Protein AF-A0A7W0W6U9-F1 (afdb_monomer)

Solvent-accessible surface area (backbone atoms only — not comparable to full-atom values): 22232 Å² total; per-residue (Å²): 138,83,78,85,78,86,82,84,88,80,87,87,60,72,69,61,53,57,51,51,54,54,56,53,55,62,56,63,73,71,57,81,87,83,84,78,90,76,85,90,78,92,76,95,75,94,72,88,75,85,72,76,80,78,77,80,77,78,79,54,72,67,55,55,54,51,53,51,52,50,54,52,54,49,50,56,51,58,74,68,57,89,79,76,91,82,82,91,74,90,82,80,87,81,90,75,94,75,90,80,79,82,85,75,88,87,85,82,89,86,83,86,87,88,87,86,85,87,77,89,88,87,83,80,92,74,94,73,82,87,76,83,72,79,71,76,79,75,76,75,71,74,76,76,76,66,51,69,66,56,50,56,70,63,39,70,81,71,55,72,78,80,77,67,60,73,76,61,68,67,57,55,52,55,52,51,51,49,51,51,49,52,52,48,39,56,76,69,59,74,55,34,70,82,54,59,69,67,66,51,51,53,50,53,50,49,46,38,52,51,22,44,67,58,24,43,61,50,23,64,45,66,68,45,81,66,33,28,58,32,28,19,51,8,44,37,39,36,53,48,42,71,33,42,50,72,78,77,88,62,59,86,88,76,52,73,87,55,51,66,58,51,51,48,40,39,51,12,41,22,30,27,45,20,38,59,36,29,61,52,48,40,53,49,44,50,72,68,42,85,51,73,88,64,44,70,53,58,70,57,30,51,50,55,13,48,51,49,6,49,49,55,27,50,50,52,52,30,48,75,70,70,60,67,41,74,66,53,53,53,50,50,52,50,53,52,52,49,53,52,51,52,54,55,51,57,66,58,65,80,76,121

Mean predicted aligned error: 17.36 Å

Structure (mmCIF, N/CA/C/O backbone):
data_AF-A0A7W0W6U9-F1
#
_entry.id   AF-A0A7W0W6U9-F1
#
loop_
_atom_site.group_PDB
_atom_site.id
_atom_site.type_symbol
_atom_site.label_atom_id
_atom_site.label_alt_id
_atom_site.label_comp_id
_atom_site.label_asym_id
_atom_site.label_entity_id
_atom_site.label_seq_id
_atom_site.pdbx_PDB_ins_code
_atom_site.Cartn_x
_atom_site.Cartn_y
_atom_site.Cartn_z
_atom_site.occupancy
_atom_site.B_iso_or_equiv
_atom_site.auth_seq_id
_atom_site.auth_comp_id
_atom_site.auth_asym_id
_atom_site.auth_atom_id
_atom_site.pdbx_PDB_model_num
ATOM 1 N N . MET A 1 1 ? -9.175 -44.398 30.707 1.00 41.81 1 MET A N 1
ATOM 2 C CA . MET A 1 1 ? -8.323 -43.404 30.014 1.00 41.81 1 MET A CA 1
ATOM 3 C C . MET A 1 1 ? -9.159 -43.032 28.814 1.00 41.81 1 MET A C 1
ATOM 5 O O . MET A 1 1 ? -9.193 -43.779 27.847 1.00 41.81 1 MET A O 1
ATOM 9 N N . ASP A 1 2 ? -10.009 -42.031 29.009 1.00 43.97 2 ASP A N 1
ATOM 10 C CA . ASP A 1 2 ? -11.273 -41.939 28.282 1.00 43.97 2 ASP A CA 1
ATOM 11 C C . ASP A 1 2 ? -11.110 -40.980 27.109 1.00 43.97 2 ASP A C 1
ATOM 13 O O . ASP A 1 2 ? -10.739 -39.816 27.269 1.00 43.97 2 ASP A O 1
ATOM 17 N N . GLU A 1 3 ? -11.317 -41.525 25.919 1.00 45.53 3 GLU A N 1
ATOM 18 C CA . GLU A 1 3 ? -11.132 -40.866 24.637 1.00 45.53 3 GLU A CA 1
ATOM 19 C C . GLU A 1 3 ? -12.321 -39.920 24.364 1.00 45.53 3 GLU A C 1
ATOM 21 O O . GLU A 1 3 ? -13.476 -40.357 24.403 1.00 45.53 3 GLU A O 1
ATOM 26 N N . PRO A 1 4 ? -12.102 -38.616 24.114 1.00 58.53 4 PRO A N 1
ATOM 27 C CA . PRO A 1 4 ? -13.201 -37.698 23.861 1.00 58.53 4 PRO A CA 1
ATOM 28 C C . PRO A 1 4 ? -13.782 -37.919 22.461 1.00 58.53 4 PRO A C 1
ATOM 30 O O . PRO A 1 4 ? -13.118 -37.760 21.437 1.00 58.53 4 PRO A O 1
ATOM 33 N N . THR A 1 5 ? -15.070 -38.245 22.435 1.00 55.38 5 THR A N 1
ATOM 34 C CA . THR A 1 5 ? -15.885 -38.438 21.235 1.00 55.38 5 THR A CA 1
ATOM 35 C C . THR A 1 5 ? -16.060 -37.118 20.462 1.00 55.38 5 THR A C 1
ATOM 37 O O . THR A 1 5 ? -16.439 -36.106 21.063 1.00 55.38 5 THR A O 1
ATOM 40 N N . PRO A 1 6 ? -15.842 -37.080 19.133 1.00 57.00 6 PRO A N 1
ATOM 41 C CA . PRO A 1 6 ? -16.030 -35.867 18.346 1.00 57.00 6 PRO A CA 1
ATOM 42 C C . PRO A 1 6 ? -17.522 -35.538 18.193 1.00 57.00 6 PRO A C 1
ATOM 44 O O . PRO A 1 6 ? -18.323 -36.321 17.682 1.00 57.00 6 PRO A O 1
ATOM 47 N N . THR A 1 7 ? -17.899 -34.341 18.634 1.00 42.75 7 THR A N 1
ATOM 48 C CA . THR A 1 7 ? -19.254 -33.794 18.531 1.00 42.75 7 THR A CA 1
ATOM 49 C C . THR A 1 7 ? -19.506 -33.270 17.113 1.00 42.75 7 THR A C 1
ATOM 51 O O . THR A 1 7 ? -18.918 -32.283 16.673 1.00 42.75 7 THR A O 1
ATOM 54 N N . ASN A 1 8 ? -20.411 -33.931 16.388 1.00 40.16 8 ASN A N 1
ATOM 55 C CA . ASN A 1 8 ? -20.888 -33.507 15.070 1.00 40.16 8 ASN A CA 1
ATOM 56 C C . ASN A 1 8 ? -21.736 -32.222 15.169 1.00 40.16 8 ASN A C 1
ATOM 58 O O . ASN A 1 8 ? -22.888 -32.245 15.599 1.00 40.16 8 ASN A O 1
ATOM 62 N N . LEU A 1 9 ? -21.177 -31.094 14.721 1.00 45.75 9 LEU A N 1
ATOM 63 C CA . LEU A 1 9 ? -21.866 -29.808 14.552 1.00 45.75 9 LEU A CA 1
ATOM 64 C C . LEU A 1 9 ? -22.451 -29.685 13.132 1.00 45.75 9 LEU A C 1
ATOM 66 O O . LEU A 1 9 ? -21.903 -28.981 12.284 1.00 45.75 9 LEU A O 1
ATOM 70 N N . THR A 1 10 ? -23.570 -30.356 12.846 1.00 50.38 10 THR A N 1
ATOM 71 C CA . THR A 1 10 ? -24.198 -30.326 11.502 1.00 50.38 10 THR A CA 1
ATOM 72 C C . THR A 1 10 ? -25.719 -30.125 11.492 1.00 50.38 10 THR A C 1
ATOM 74 O O . THR A 1 10 ? -26.391 -30.529 10.548 1.00 50.38 10 THR A O 1
ATOM 77 N N . THR A 1 11 ? -26.293 -29.410 12.466 1.00 50.53 11 THR A N 1
ATOM 78 C CA . THR A 1 11 ? -27.767 -29.252 12.573 1.00 50.53 11 THR A CA 1
ATOM 79 C C . THR A 1 11 ? -28.317 -27.820 12.510 1.00 50.53 11 THR A C 1
ATOM 81 O O . THR A 1 11 ? -29.462 -27.582 12.881 1.00 50.53 11 THR A O 1
ATOM 84 N N . THR A 1 12 ? -27.585 -26.845 11.955 1.00 47.88 12 THR A N 1
ATOM 85 C CA . THR A 1 12 ? -28.064 -25.440 11.850 1.00 47.88 12 THR A CA 1
ATOM 86 C C . THR A 1 12 ? -28.023 -24.827 10.443 1.00 47.88 12 THR A C 1
ATOM 88 O O . THR A 1 12 ? -27.828 -23.622 10.289 1.00 47.88 12 THR A O 1
ATOM 91 N N . ARG A 1 13 ? -28.261 -25.606 9.372 1.00 54.47 13 ARG A N 1
ATOM 92 C CA . ARG A 1 13 ? -28.347 -25.059 7.992 1.00 54.47 13 ARG A CA 1
ATOM 93 C C . ARG A 1 13 ? -29.564 -25.400 7.098 1.00 54.47 13 ARG A C 1
ATOM 95 O O . ARG A 1 13 ? -29.493 -25.065 5.914 1.00 54.47 13 ARG A O 1
ATOM 102 N N . PRO A 1 14 ? -30.713 -25.938 7.558 1.00 60.12 14 PRO A N 1
ATOM 103 C CA . PRO A 1 14 ? -31.840 -26.162 6.641 1.00 60.12 14 PRO A CA 1
ATOM 104 C C . PRO A 1 14 ? -32.532 -24.856 6.199 1.00 60.12 14 PRO A C 1
ATOM 106 O O . PRO A 1 14 ? -32.941 -24.723 5.046 1.00 60.12 14 PRO A O 1
ATOM 109 N N . ARG A 1 15 ? -32.599 -23.834 7.067 1.00 63.88 15 ARG A N 1
ATOM 110 C CA . ARG A 1 15 ? -33.321 -22.580 6.762 1.00 63.88 15 ARG A CA 1
ATOM 111 C C . ARG A 1 15 ? -32.612 -21.676 5.749 1.00 63.88 15 ARG A C 1
ATOM 113 O O . ARG A 1 15 ? -33.282 -21.028 4.950 1.00 63.88 15 ARG A O 1
ATOM 120 N N . LEU A 1 16 ? -31.277 -21.658 5.741 1.00 65.19 16 LEU A N 1
ATOM 121 C CA . LEU A 1 16 ? -30.510 -20.821 4.811 1.00 65.19 16 LEU A CA 1
ATOM 122 C C . LEU A 1 16 ? -30.569 -21.373 3.380 1.00 65.19 16 LEU A C 1
ATOM 124 O O . LEU A 1 16 ? -30.767 -20.609 2.440 1.00 65.19 16 LEU A O 1
ATOM 128 N N . ARG A 1 17 ? -30.480 -22.703 3.218 1.00 68.12 17 ARG A N 1
ATOM 129 C CA . ARG A 1 17 ? -30.661 -23.347 1.909 1.00 68.12 17 ARG A CA 1
ATOM 130 C C . ARG A 1 17 ? -32.056 -23.070 1.351 1.00 68.12 17 ARG A C 1
ATOM 132 O O . ARG A 1 17 ? -32.151 -22.588 0.232 1.00 68.12 17 ARG A O 1
ATOM 139 N N . ALA A 1 18 ? -33.112 -23.243 2.151 1.00 75.31 18 ALA A N 1
ATOM 140 C CA . ALA A 1 18 ? -34.483 -22.972 1.709 1.00 75.31 18 ALA A CA 1
ATOM 141 C C . ALA A 1 18 ? -34.720 -21.504 1.292 1.00 75.31 18 ALA A C 1
ATOM 143 O O . ALA A 1 18 ? -35.511 -21.241 0.385 1.00 75.31 18 ALA A O 1
ATOM 144 N N . ALA A 1 19 ? -34.035 -20.548 1.932 1.00 72.94 19 ALA A N 1
ATOM 145 C CA . ALA A 1 19 ? -34.103 -19.133 1.568 1.00 72.94 19 ALA A CA 1
ATOM 146 C C . ALA A 1 19 ? -33.370 -18.832 0.248 1.00 72.94 19 ALA A C 1
ATOM 148 O O . ALA A 1 19 ? -33.884 -18.074 -0.573 1.00 72.94 19 ALA A O 1
ATOM 149 N N . ILE A 1 20 ? -32.209 -19.456 0.018 1.00 73.81 20 ILE A N 1
ATOM 150 C CA . ILE A 1 20 ? -31.440 -19.303 -1.226 1.00 73.81 20 ILE A CA 1
ATOM 151 C C . ILE A 1 20 ? -32.209 -19.906 -2.407 1.00 73.81 20 ILE A C 1
ATOM 153 O O . ILE A 1 20 ? -32.343 -19.250 -3.437 1.00 73.81 20 ILE A O 1
ATOM 157 N N . THR A 1 21 ? -32.802 -21.094 -2.249 1.00 79.81 21 THR A N 1
ATOM 158 C CA . THR A 1 21 ? -33.579 -21.730 -3.325 1.00 79.81 21 THR A CA 1
ATOM 159 C C . THR A 1 21 ? -34.809 -20.900 -3.707 1.00 79.81 21 THR A C 1
ATOM 161 O O . THR A 1 21 ? -35.083 -20.715 -4.890 1.00 79.81 21 THR A O 1
ATOM 164 N N . ARG A 1 22 ? -35.505 -20.301 -2.726 1.00 83.25 22 ARG A N 1
ATOM 165 C CA . ARG A 1 22 ? -36.632 -19.386 -2.989 1.00 83.25 22 ARG A CA 1
ATOM 166 C C . ARG A 1 22 ? -36.214 -18.092 -3.691 1.00 83.25 22 ARG A C 1
ATOM 168 O O . ARG A 1 22 ? -36.988 -17.559 -4.480 1.00 83.25 22 ARG A O 1
ATOM 175 N N . ALA A 1 23 ? -35.018 -17.578 -3.410 1.00 73.31 23 ALA A N 1
ATOM 176 C CA . ALA A 1 23 ? -34.508 -16.375 -4.063 1.00 73.31 23 ALA A CA 1
ATOM 177 C C . ALA A 1 23 ? -34.117 -16.629 -5.529 1.00 73.31 23 ALA A C 1
ATOM 179 O O . ALA A 1 23 ? -34.325 -15.757 -6.369 1.00 73.31 23 ALA A O 1
ATOM 180 N N . ILE A 1 24 ? -33.595 -17.820 -5.840 1.00 77.00 24 ILE A N 1
ATOM 181 C CA . ILE A 1 24 ? -33.240 -18.211 -7.212 1.00 77.00 24 ILE A CA 1
ATOM 182 C C . ILE A 1 24 ? -34.505 -18.435 -8.054 1.00 77.00 24 ILE A C 1
ATOM 184 O O . ILE A 1 24 ? -34.583 -17.897 -9.155 1.00 77.00 24 ILE A O 1
ATOM 188 N N . ALA A 1 25 ? -35.526 -19.111 -7.512 1.00 77.44 25 ALA A N 1
ATOM 189 C CA . ALA A 1 25 ? -36.792 -19.356 -8.216 1.00 77.44 25 ALA A CA 1
ATOM 190 C C . ALA A 1 25 ? -37.525 -18.059 -8.620 1.00 77.44 25 ALA A C 1
ATOM 192 O O . ALA A 1 25 ? -38.000 -17.929 -9.744 1.00 77.44 25 ALA A O 1
ATOM 193 N N . ARG A 1 26 ? -37.528 -17.036 -7.752 1.00 77.31 26 ARG A N 1
ATOM 194 C CA . ARG A 1 26 ? -38.116 -15.724 -8.089 1.00 77.31 26 ARG A CA 1
ATOM 195 C C . ARG A 1 26 ? -37.362 -14.977 -9.187 1.00 77.31 26 ARG A C 1
ATOM 197 O O . ARG A 1 26 ? -37.923 -14.079 -9.804 1.00 77.31 26 ARG A O 1
ATOM 204 N N . ARG A 1 27 ? -36.082 -15.293 -9.403 1.00 69.56 27 ARG A N 1
ATOM 205 C CA . ARG A 1 27 ? -35.266 -14.640 -10.432 1.00 69.56 27 ARG A CA 1
ATOM 206 C C . ARG A 1 27 ? -35.456 -15.287 -11.802 1.00 69.56 27 ARG A C 1
ATOM 208 O O . ARG A 1 27 ? -35.334 -14.584 -12.797 1.00 69.56 27 ARG A O 1
ATOM 215 N N . SER A 1 28 ? -35.773 -16.581 -11.854 1.00 62.91 28 SER A N 1
ATOM 216 C CA . SER A 1 28 ? -36.066 -17.281 -13.110 1.00 62.91 28 SER A CA 1
ATOM 217 C C . SER A 1 28 ? -37.446 -16.946 -13.681 1.00 62.91 28 SER A C 1
ATOM 219 O O . SER A 1 28 ? -37.593 -16.940 -14.893 1.00 62.91 28 SER A O 1
ATOM 221 N N . GLU A 1 29 ? -38.430 -16.595 -12.848 1.00 68.12 29 GLU A N 1
ATOM 222 C CA . GLU A 1 29 ? -39.774 -16.198 -13.315 1.00 68.12 29 GLU A CA 1
ATOM 223 C C . GLU A 1 29 ? -39.835 -14.765 -13.879 1.00 68.12 29 GLU A C 1
ATOM 225 O O . GLU A 1 29 ? -40.790 -14.408 -14.560 1.00 68.12 29 GLU A O 1
ATOM 230 N N . ALA A 1 30 ? -38.819 -13.934 -13.620 1.00 62.06 30 ALA A N 1
ATOM 231 C CA . ALA A 1 30 ? -38.779 -12.538 -14.066 1.00 62.06 30 ALA A CA 1
ATOM 232 C C . ALA A 1 30 ? -38.117 -12.337 -15.443 1.00 62.06 30 ALA A C 1
ATOM 234 O O . ALA A 1 30 ? -37.946 -11.196 -15.872 1.00 62.06 30 ALA A O 1
ATOM 235 N N . VAL A 1 31 ? -37.715 -13.414 -16.123 1.00 62.06 31 VAL A N 1
ATOM 236 C CA . VAL A 1 31 ? -37.166 -13.344 -17.482 1.00 62.06 31 VAL A CA 1
ATOM 237 C C . VAL A 1 31 ? -38.279 -13.741 -18.453 1.00 62.06 31 VAL A C 1
ATOM 239 O O . VAL A 1 31 ? -38.613 -14.924 -18.513 1.00 62.06 31 VAL A O 1
ATOM 242 N N . PRO A 1 32 ? -38.893 -12.791 -19.183 1.00 65.31 32 PRO A N 1
ATOM 243 C CA . PRO A 1 32 ? -39.877 -13.137 -20.198 1.00 65.31 32 PRO A CA 1
ATOM 244 C C . PRO A 1 32 ? -39.205 -13.996 -21.281 1.00 65.31 32 PRO A C 1
ATOM 246 O O . PRO A 1 32 ? -38.134 -13.623 -21.772 1.00 65.31 32 PRO A O 1
ATOM 249 N N . PRO A 1 33 ? -39.787 -15.147 -21.656 1.00 59.94 33 PRO A N 1
ATOM 250 C CA . PRO A 1 33 ? -39.354 -15.866 -22.837 1.00 59.94 33 PRO A CA 1
ATOM 251 C C . PRO A 1 33 ? -39.832 -15.078 -24.062 1.00 59.94 33 PRO A C 1
ATOM 253 O O . PRO A 1 33 ? -40.956 -14.580 -24.063 1.00 59.94 33 PRO A O 1
ATOM 256 N N . ASN A 1 34 ? -38.973 -14.995 -25.078 1.00 52.31 34 ASN A N 1
ATOM 257 C CA . ASN A 1 34 ? -39.188 -14.449 -26.429 1.00 52.31 34 ASN A CA 1
ATOM 258 C C . ASN A 1 34 ? -38.447 -13.137 -26.714 1.00 52.31 34 ASN A C 1
ATOM 260 O O . ASN A 1 34 ? -38.964 -12.035 -26.557 1.00 52.31 34 ASN A O 1
ATOM 264 N N . ALA A 1 35 ? -37.248 -13.299 -27.265 1.00 52.78 35 ALA A N 1
ATOM 265 C CA . ALA A 1 35 ? -36.758 -12.445 -28.337 1.00 52.78 35 ALA A CA 1
ATOM 266 C C . ALA A 1 35 ? -36.097 -13.372 -29.364 1.00 52.78 35 ALA A C 1
ATOM 268 O O . ALA A 1 35 ? -34.878 -13.539 -29.393 1.00 52.78 35 ALA A O 1
ATOM 269 N N . GLU A 1 36 ? -36.944 -14.065 -30.129 1.00 45.78 36 GLU A N 1
ATOM 270 C CA . GLU A 1 36 ? -36.543 -14.697 -31.383 1.00 45.78 36 GLU A CA 1
ATOM 271 C C . GLU A 1 36 ? -35.966 -13.636 -32.321 1.00 45.78 36 GLU A C 1
ATOM 273 O O . GLU A 1 36 ? -36.465 -12.514 -32.427 1.00 45.78 36 GLU A O 1
ATOM 278 N N . ALA A 1 37 ? -34.870 -14.016 -32.967 1.00 54.66 37 ALA A N 1
ATOM 279 C CA . ALA A 1 37 ? -34.152 -13.219 -33.936 1.00 54.66 37 ALA A CA 1
ATOM 280 C C . ALA A 1 37 ? -35.044 -12.888 -35.143 1.00 54.66 37 ALA A C 1
ATOM 282 O O . ALA A 1 37 ? -35.520 -13.788 -35.831 1.00 54.66 37 ALA A O 1
ATOM 283 N N . ALA A 1 38 ? -35.193 -11.596 -35.437 1.00 49.25 38 ALA A N 1
ATOM 284 C CA . ALA A 1 38 ? -35.692 -11.107 -36.716 1.00 49.25 38 ALA A CA 1
ATOM 285 C C . ALA A 1 38 ? -34.634 -10.192 -37.368 1.00 49.25 38 ALA A C 1
ATOM 287 O O . ALA A 1 38 ? -33.999 -9.399 -36.663 1.00 49.25 38 ALA A O 1
ATOM 288 N N . PRO A 1 39 ? -34.399 -10.319 -38.687 1.00 57.09 39 PRO A N 1
ATOM 289 C CA . PRO A 1 39 ? -33.347 -9.602 -39.395 1.00 57.09 39 PRO A CA 1
ATOM 290 C C . PRO A 1 39 ? -33.710 -8.135 -39.657 1.00 57.09 39 PRO A C 1
ATOM 292 O O . PRO A 1 39 ? -34.872 -7.763 -39.799 1.00 57.09 39 PRO A O 1
ATOM 295 N N . GLN A 1 40 ? -32.664 -7.314 -39.730 1.00 46.81 40 GLN A N 1
ATOM 296 C CA . GLN A 1 40 ? -32.694 -5.869 -39.946 1.00 46.81 40 GLN A CA 1
ATOM 297 C C . GLN A 1 40 ? -33.366 -5.477 -41.273 1.00 46.81 40 GLN A C 1
ATOM 299 O O . GLN A 1 40 ? -32.949 -5.922 -42.341 1.00 46.81 40 GLN A O 1
ATOM 304 N N . GLN A 1 41 ? -34.318 -4.545 -41.200 1.00 42.91 41 GLN A N 1
ATOM 305 C CA . GLN A 1 41 ? -34.676 -3.640 -42.296 1.00 42.91 41 GLN A CA 1
ATOM 306 C C . GLN A 1 41 ? -34.484 -2.186 -41.833 1.00 42.91 41 GLN A C 1
ATOM 308 O O . GLN A 1 41 ? -34.859 -1.867 -40.702 1.00 42.91 41 GLN A O 1
ATOM 313 N N . PRO A 1 42 ? -33.917 -1.297 -42.671 1.00 53.88 42 PRO A N 1
ATOM 314 C CA . PRO A 1 42 ? -33.818 0.122 -42.375 1.00 53.88 42 PRO A CA 1
ATOM 315 C C . PRO A 1 42 ? -35.046 0.851 -42.937 1.00 53.88 42 PRO A C 1
ATOM 317 O O . PRO A 1 42 ? -35.335 0.771 -44.130 1.00 53.88 42 PRO A O 1
ATOM 320 N N . GLY A 1 43 ? -35.766 1.571 -42.083 1.00 44.75 43 GLY A N 1
ATOM 321 C CA . GLY A 1 43 ? -36.896 2.394 -42.497 1.00 44.75 43 GLY A CA 1
ATOM 322 C C . GLY A 1 43 ? -37.248 3.410 -41.425 1.00 44.75 43 GLY A C 1
ATOM 323 O O . GLY A 1 43 ? -37.747 3.046 -40.364 1.00 44.75 43 GLY A O 1
ATOM 324 N N . ASP A 1 44 ? -36.947 4.672 -41.722 1.00 52.38 44 ASP A N 1
ATOM 325 C CA . ASP A 1 44 ? -37.321 5.859 -40.961 1.00 52.38 44 ASP A CA 1
ATOM 326 C C . ASP A 1 44 ? -38.797 5.848 -40.559 1.00 52.38 44 ASP A C 1
ATOM 328 O O . ASP A 1 44 ? -39.680 5.791 -41.415 1.00 52.38 44 ASP A O 1
ATOM 332 N N . GLN A 1 45 ? -39.059 5.998 -39.260 1.00 46.16 45 GLN A N 1
ATOM 333 C CA . GLN A 1 45 ? -40.280 6.624 -38.759 1.00 46.16 45 GLN A CA 1
ATOM 334 C C . GLN A 1 45 ? -40.089 7.053 -37.300 1.00 46.16 45 GLN A C 1
ATOM 336 O O . GLN A 1 45 ? -40.112 6.255 -36.362 1.00 46.16 45 GLN A O 1
ATOM 341 N N . VAL A 1 46 ? -39.888 8.357 -37.116 1.00 55.59 46 VAL A N 1
ATOM 342 C CA . VAL A 1 46 ? -39.846 9.023 -35.813 1.00 55.59 46 VAL A CA 1
ATOM 343 C C . VAL A 1 46 ? -41.271 9.080 -35.262 1.00 55.59 46 VAL A C 1
ATOM 345 O O . VAL A 1 46 ? -42.037 9.984 -35.578 1.00 55.59 46 VAL A O 1
ATOM 348 N N . SER A 1 47 ? -41.633 8.099 -34.436 1.00 50.88 47 SER A N 1
ATOM 349 C CA . SER A 1 47 ? -42.811 8.183 -33.568 1.00 50.88 47 SER A CA 1
ATOM 350 C C . SER A 1 47 ? -42.383 8.688 -32.195 1.00 50.88 47 SER A C 1
ATOM 352 O O . SER A 1 47 ? -41.665 8.013 -31.456 1.00 50.88 47 SER A O 1
ATOM 354 N N . THR A 1 48 ? -42.811 9.900 -31.851 1.00 52.75 48 THR A N 1
ATOM 355 C CA . THR A 1 48 ? -42.612 10.507 -30.533 1.00 52.75 48 THR A CA 1
ATOM 356 C C . THR A 1 48 ? -43.486 9.783 -29.506 1.00 52.75 48 THR A C 1
ATOM 358 O O . THR A 1 48 ? -44.648 10.122 -29.299 1.00 52.75 48 THR A O 1
ATOM 361 N N . ILE A 1 49 ? -42.931 8.753 -28.867 1.00 50.97 49 ILE A N 1
ATOM 362 C CA . ILE A 1 49 ? -43.562 8.069 -27.736 1.00 50.97 49 ILE A CA 1
ATOM 363 C C . ILE A 1 49 ? -43.429 8.979 -26.509 1.00 50.97 49 ILE A C 1
ATOM 365 O O . ILE A 1 49 ? -42.342 9.144 -25.954 1.00 50.97 49 ILE A O 1
ATOM 369 N N . VAL A 1 50 ? -44.545 9.572 -26.078 1.00 60.34 50 VAL A N 1
ATOM 370 C CA . VAL A 1 50 ? -44.658 10.259 -24.784 1.00 60.34 50 VAL A CA 1
ATOM 371 C C . VAL A 1 50 ? -44.626 9.189 -23.690 1.00 60.34 50 VAL A C 1
ATOM 373 O O . VAL A 1 50 ? -45.646 8.620 -23.308 1.00 60.34 50 VAL A O 1
ATOM 376 N N . ALA A 1 51 ? -43.416 8.853 -23.243 1.00 57.44 51 ALA A N 1
ATOM 377 C CA . ALA A 1 51 ? -43.182 7.895 -22.175 1.00 57.44 51 ALA A CA 1
ATOM 378 C C . ALA A 1 51 ? -43.655 8.472 -20.832 1.00 57.44 51 ALA A C 1
ATOM 380 O O . ALA A 1 51 ? -43.224 9.549 -20.415 1.00 57.44 51 ALA A O 1
ATOM 381 N N . ALA A 1 52 ? -44.538 7.739 -20.148 1.00 70.44 52 ALA A N 1
ATOM 382 C CA . ALA A 1 52 ? -44.947 8.050 -18.784 1.00 70.44 52 ALA A CA 1
ATOM 383 C C . ALA A 1 52 ? -43.712 8.139 -17.861 1.00 70.44 52 ALA A C 1
ATOM 385 O O . ALA A 1 52 ? -42.778 7.343 -18.015 1.00 70.44 52 ALA A O 1
ATOM 386 N N . PRO A 1 53 ? -43.683 9.091 -16.909 1.00 69.62 53 PRO A N 1
ATOM 387 C CA . PRO A 1 53 ? -42.519 9.320 -16.066 1.00 69.62 53 PRO A CA 1
ATOM 388 C C . PRO A 1 53 ? -42.141 8.040 -15.302 1.00 69.62 53 PRO A C 1
ATOM 390 O O . PRO A 1 53 ? -43.019 7.385 -14.730 1.00 69.62 53 PRO A O 1
ATOM 393 N N . PRO A 1 54 ? -40.850 7.660 -15.287 1.00 73.44 54 PRO A N 1
ATOM 394 C CA . PRO A 1 54 ? -40.402 6.437 -14.639 1.00 73.44 54 PRO A CA 1
ATOM 395 C C . PRO A 1 54 ? -40.733 6.478 -13.146 1.00 73.44 54 PRO A C 1
ATOM 397 O O . PRO A 1 54 ? -40.478 7.474 -12.464 1.00 73.44 54 PRO A O 1
ATOM 400 N N . ALA A 1 55 ? -41.298 5.380 -12.640 1.00 72.50 55 ALA A N 1
ATOM 401 C CA . ALA A 1 55 ? -41.615 5.235 -11.227 1.00 72.50 55 ALA A CA 1
ATOM 402 C C . ALA A 1 55 ? -40.361 5.511 -10.371 1.00 72.50 55 ALA A C 1
ATOM 404 O O . ALA A 1 55 ? -39.271 5.032 -10.710 1.00 72.50 55 ALA A O 1
ATOM 405 N N . PRO A 1 56 ? -40.484 6.277 -9.271 1.00 74.44 56 PRO A N 1
ATOM 406 C CA . PRO A 1 56 ? -39.337 6.643 -8.460 1.00 74.44 56 PRO A CA 1
ATOM 407 C C . PRO A 1 56 ? -38.641 5.381 -7.928 1.00 74.44 56 PRO A C 1
ATOM 409 O O . PRO A 1 56 ? -39.315 4.449 -7.474 1.00 74.44 56 PRO A O 1
ATOM 412 N N . PRO A 1 57 ? -37.297 5.326 -7.972 1.00 73.88 57 PRO A N 1
ATOM 413 C CA . PRO A 1 57 ? -36.558 4.155 -7.534 1.00 73.88 57 PRO A CA 1
ATOM 414 C C . PRO A 1 57 ? -36.854 3.864 -6.055 1.00 73.88 57 PRO A C 1
ATOM 416 O O . PRO A 1 57 ? -36.956 4.797 -5.249 1.00 73.88 57 PRO A O 1
ATOM 419 N N . PRO A 1 58 ? -36.978 2.582 -5.664 1.00 77.56 58 PRO A N 1
ATOM 420 C CA . PRO A 1 58 ? -37.251 2.227 -4.281 1.00 77.56 58 PRO A CA 1
ATOM 421 C C . PRO A 1 58 ? -36.148 2.785 -3.367 1.00 77.56 58 PRO A C 1
ATOM 423 O O . PRO A 1 58 ? -34.963 2.714 -3.715 1.00 77.56 58 PRO A O 1
ATOM 426 N N . PRO A 1 59 ? -36.507 3.337 -2.192 1.00 68.38 59 PRO A N 1
ATOM 427 C CA . PRO A 1 59 ? -35.543 3.958 -1.293 1.00 68.38 59 PRO A CA 1
ATOM 428 C C . PRO A 1 59 ? -34.460 2.950 -0.900 1.00 68.38 59 PRO A C 1
ATOM 430 O O . PRO A 1 59 ? -34.752 1.799 -0.553 1.00 68.38 59 PRO A O 1
ATOM 433 N N . ARG A 1 60 ? -33.193 3.382 -0.957 1.00 78.88 60 ARG A N 1
ATOM 434 C CA . ARG A 1 60 ? -32.041 2.536 -0.622 1.00 78.88 60 ARG A CA 1
ATOM 435 C C . ARG A 1 60 ? -32.183 2.050 0.823 1.00 78.88 60 ARG A C 1
ATOM 437 O O . ARG A 1 60 ? -32.677 2.774 1.683 1.00 78.88 60 ARG A O 1
ATOM 444 N N . ARG A 1 61 ? -31.706 0.835 1.128 1.00 75.06 61 ARG A N 1
ATOM 445 C CA . ARG A 1 61 ? -31.796 0.238 2.484 1.00 75.06 61 ARG A CA 1
ATOM 446 C C . ARG A 1 61 ? -31.342 1.188 3.602 1.00 75.06 61 ARG A C 1
ATOM 448 O O . ARG A 1 61 ? -31.914 1.160 4.684 1.00 75.06 61 ARG A O 1
ATOM 455 N N . GLN A 1 62 ? -30.354 2.047 3.346 1.00 71.31 62 GLN A N 1
ATOM 456 C CA . GLN A 1 62 ? -29.886 3.047 4.312 1.00 71.31 62 GLN A CA 1
ATOM 457 C C . GLN A 1 62 ? -30.957 4.080 4.693 1.00 71.31 62 GLN A C 1
ATOM 459 O O . GLN A 1 62 ? -31.051 4.436 5.866 1.00 71.31 62 GLN A O 1
ATOM 464 N N . ASP A 1 63 ? -31.811 4.497 3.759 1.00 73.38 63 ASP A N 1
ATOM 465 C CA . ASP A 1 63 ? -32.886 5.457 4.031 1.00 73.38 63 ASP A CA 1
ATOM 466 C C . ASP A 1 63 ? -33.992 4.833 4.883 1.00 73.38 63 ASP A C 1
ATOM 468 O O . ASP A 1 63 ? -34.582 5.504 5.730 1.00 73.38 63 ASP A O 1
ATOM 472 N N . GLN A 1 64 ? -34.232 3.528 4.727 1.00 78.31 64 GLN A N 1
ATOM 473 C CA . GLN A 1 64 ? -35.166 2.792 5.580 1.00 78.31 64 GLN A CA 1
ATOM 474 C C . GLN A 1 64 ? -34.666 2.723 7.027 1.00 78.31 64 GLN A C 1
ATOM 476 O O . GLN A 1 64 ? -35.435 3.002 7.945 1.00 78.31 64 GLN A O 1
ATOM 481 N N . PHE A 1 65 ? -33.376 2.439 7.241 1.00 76.06 65 PHE A N 1
ATOM 482 C CA . PHE A 1 65 ? -32.787 2.458 8.585 1.00 76.06 65 PHE A CA 1
ATOM 483 C C . PHE A 1 65 ? -32.775 3.863 9.190 1.00 76.06 65 PHE A C 1
ATOM 485 O O . PHE A 1 65 ? -33.077 4.017 10.372 1.00 76.06 65 PHE A O 1
ATOM 492 N N . ARG A 1 66 ? -32.502 4.898 8.386 1.00 80.25 66 ARG A N 1
ATOM 493 C CA . ARG A 1 66 ? -32.520 6.292 8.848 1.00 80.25 66 ARG A CA 1
ATOM 494 C C . ARG A 1 66 ? -33.926 6.736 9.263 1.00 80.25 66 ARG A C 1
ATOM 496 O O . ARG A 1 66 ? -34.074 7.333 10.324 1.00 80.25 66 ARG A O 1
ATOM 503 N N . ARG A 1 67 ? -34.956 6.375 8.486 1.00 80.38 67 ARG A N 1
ATOM 504 C CA . ARG A 1 67 ? -36.371 6.632 8.821 1.00 80.38 67 ARG A CA 1
ATOM 505 C C . ARG A 1 67 ? -36.853 5.814 10.022 1.00 80.38 67 ARG A C 1
ATOM 507 O O . ARG A 1 67 ? -37.664 6.299 10.803 1.00 80.38 67 ARG A O 1
ATOM 514 N N . ALA A 1 68 ? -36.378 4.581 10.190 1.00 81.88 68 ALA A N 1
ATOM 515 C CA . ALA A 1 68 ? -36.704 3.775 11.365 1.00 81.88 68 ALA A CA 1
ATOM 516 C C . ALA A 1 68 ? -36.074 4.365 12.639 1.00 81.88 68 ALA A C 1
ATOM 518 O O . ALA A 1 68 ? -36.750 4.479 13.660 1.00 81.88 68 ALA A O 1
ATOM 519 N N . ALA A 1 69 ? -34.814 4.803 12.558 1.00 80.69 69 ALA A N 1
ATOM 520 C CA . ALA A 1 69 ? -34.116 5.455 13.660 1.00 80.69 69 ALA A CA 1
ATOM 521 C C . ALA A 1 69 ? -34.749 6.805 14.036 1.00 80.69 69 ALA A C 1
ATOM 523 O O . ALA A 1 69 ? -34.916 7.079 15.222 1.00 80.69 69 ALA A O 1
ATOM 524 N N . SER A 1 70 ? -35.165 7.618 13.054 1.00 83.75 70 SER A N 1
ATOM 525 C CA . SER A 1 70 ? -35.839 8.894 13.332 1.00 83.75 70 SER A CA 1
ATOM 526 C C . SER A 1 70 ? -37.183 8.689 14.035 1.00 83.75 70 SER A C 1
ATOM 528 O O . SER A 1 70 ? -37.442 9.343 15.038 1.00 83.75 70 SER A O 1
ATOM 530 N N . ARG A 1 71 ? -37.993 7.713 13.598 1.00 88.62 71 ARG A N 1
ATOM 531 C CA . ARG A 1 71 ? -39.262 7.372 14.268 1.00 88.62 71 ARG A CA 1
ATOM 532 C C . ARG A 1 71 ? -39.058 6.848 15.689 1.00 88.62 71 ARG A C 1
ATOM 534 O O . ARG A 1 71 ? -39.873 7.126 16.561 1.00 88.62 71 ARG A O 1
ATOM 541 N N . ALA A 1 72 ? -37.997 6.078 15.932 1.00 81.12 72 ALA A N 1
ATOM 542 C CA . ALA A 1 72 ? -37.679 5.594 17.274 1.00 81.12 72 ALA A CA 1
ATOM 543 C C . ALA A 1 72 ? -37.282 6.748 18.214 1.00 81.12 72 ALA A C 1
ATOM 545 O O . ALA A 1 72 ? -37.747 6.792 19.351 1.00 81.12 72 ALA A O 1
ATOM 546 N N . ALA A 1 73 ? -36.489 7.706 17.724 1.00 78.19 73 ALA A N 1
ATOM 547 C CA . ALA A 1 73 ? -36.118 8.902 18.479 1.00 78.19 73 ALA A CA 1
ATOM 548 C C . ALA A 1 73 ? -37.322 9.821 18.755 1.00 78.19 73 ALA A C 1
ATOM 550 O O . ALA A 1 73 ? -37.420 10.415 19.825 1.00 78.19 73 ALA A O 1
ATOM 551 N N . GLU A 1 74 ? -38.256 9.924 17.811 1.00 81.38 74 GLU A N 1
ATOM 552 C CA . GLU A 1 74 ? -39.468 10.733 17.958 1.00 81.38 74 GLU A CA 1
ATOM 553 C C . GLU A 1 74 ? -40.436 10.144 18.992 1.00 81.38 74 GLU A C 1
ATOM 555 O O . GLU A 1 74 ? -40.945 10.880 19.834 1.00 81.38 74 GLU A O 1
ATOM 560 N N . ARG A 1 75 ? -40.582 8.812 19.034 1.00 81.75 75 ARG A N 1
ATOM 561 C CA . ARG A 1 75 ? -41.319 8.123 20.109 1.00 81.75 75 ARG A CA 1
ATOM 562 C C . ARG A 1 75 ? -40.700 8.375 21.481 1.00 81.75 75 ARG A C 1
ATOM 564 O O . ARG A 1 75 ? -41.414 8.709 22.413 1.00 81.75 75 ARG A O 1
ATOM 571 N N . GLN A 1 76 ? -39.370 8.329 21.585 1.00 75.56 76 GLN A N 1
ATOM 572 C CA . GLN A 1 76 ? -38.688 8.659 22.840 1.00 75.56 76 GLN A CA 1
ATOM 573 C C . GLN A 1 76 ? -38.922 10.107 23.289 1.00 75.56 76 GLN A C 1
ATOM 575 O O . GLN A 1 76 ? -38.976 10.359 24.487 1.00 75.56 76 GLN A O 1
ATOM 580 N N . ARG A 1 77 ? -39.066 11.065 22.363 1.00 76.00 77 ARG A N 1
ATOM 581 C CA . ARG A 1 77 ? -39.410 12.454 22.715 1.00 76.00 77 ARG A CA 1
ATOM 582 C C . ARG A 1 77 ? -40.862 12.586 23.166 1.00 76.00 77 ARG A C 1
ATOM 584 O O . ARG A 1 77 ? -41.120 13.305 24.124 1.00 76.00 77 ARG A O 1
ATOM 591 N N . GLN A 1 78 ? -41.782 11.886 22.505 1.00 76.38 78 GLN A N 1
ATOM 592 C CA . GLN A 1 78 ? -43.199 11.876 22.878 1.00 76.38 78 GLN A CA 1
ATOM 593 C C . GLN A 1 78 ? -43.425 11.229 24.251 1.00 76.38 78 GLN A C 1
ATOM 595 O O . GLN A 1 78 ? -44.194 11.765 25.039 1.00 76.38 78 GLN A O 1
ATOM 600 N N . ASP A 1 79 ? -42.690 10.166 24.584 1.00 70.50 79 ASP A N 1
ATOM 601 C CA . ASP A 1 79 ? -42.794 9.486 25.884 1.00 70.50 79 ASP A CA 1
ATOM 602 C C . ASP A 1 79 ? -42.235 10.320 27.056 1.00 70.50 79 ASP A C 1
ATOM 604 O O . ASP A 1 79 ? -42.581 10.083 28.212 1.00 70.50 79 ASP A O 1
ATOM 608 N N . VAL A 1 80 ? -41.379 11.311 26.780 1.00 66.88 80 VAL A N 1
ATOM 609 C CA . VAL A 1 80 ? -40.803 12.217 27.795 1.00 66.88 80 VAL A CA 1
ATOM 610 C C . VAL A 1 80 ? -41.671 13.470 28.009 1.00 66.88 80 VAL A C 1
ATOM 612 O O . VAL A 1 80 ? -41.523 14.153 29.019 1.00 66.88 80 VAL A O 1
ATOM 615 N N . ALA A 1 81 ? -42.605 13.765 27.101 1.00 54.06 81 ALA A N 1
ATOM 616 C CA . ALA A 1 81 ? -43.354 15.020 27.093 1.00 54.06 81 ALA A CA 1
ATOM 617 C C . ALA A 1 81 ? -44.677 15.104 27.901 1.00 54.06 81 ALA A C 1
ATOM 619 O O . ALA A 1 81 ? -45.132 16.233 28.074 1.00 54.06 81 ALA A O 1
ATOM 620 N N . PRO A 1 82 ? -45.328 14.053 28.451 1.00 53.88 82 PRO A N 1
ATOM 621 C CA . PRO A 1 82 ? -46.680 14.229 28.999 1.00 53.88 82 PRO A CA 1
ATOM 622 C C . PRO A 1 82 ? -46.740 14.697 30.471 1.00 53.88 82 PRO A C 1
ATOM 624 O O . PRO A 1 82 ? -47.755 14.488 31.126 1.00 53.88 82 PRO A O 1
ATOM 627 N N . GLY A 1 83 ? -45.683 15.310 31.026 1.00 54.84 83 GLY A N 1
ATOM 628 C CA . GLY A 1 83 ? -45.594 15.581 32.473 1.00 54.84 83 GLY A CA 1
ATOM 629 C C . GLY A 1 83 ? -45.314 17.016 32.932 1.00 54.84 83 GLY A C 1
ATOM 630 O O . GLY A 1 83 ? -45.208 17.218 34.136 1.00 54.84 83 GLY A O 1
ATOM 631 N N . LEU A 1 84 ? -45.154 17.998 32.037 1.00 57.06 84 LEU A N 1
ATOM 632 C CA . LEU A 1 84 ? -44.712 19.358 32.415 1.00 57.06 84 LEU A CA 1
ATOM 633 C C . LEU A 1 84 ? -45.662 20.495 31.990 1.00 57.06 84 LEU A C 1
ATOM 635 O O . LEU A 1 84 ? -45.279 21.659 32.038 1.00 57.06 84 LEU A O 1
ATOM 639 N N . GLU A 1 85 ? -46.913 20.192 31.633 1.00 50.06 85 GLU A N 1
ATOM 640 C CA . GLU A 1 85 ? -47.973 21.202 31.475 1.00 50.06 85 GLU A CA 1
ATOM 641 C C . GLU A 1 85 ? -48.915 21.194 32.684 1.00 50.06 85 GLU A C 1
ATOM 643 O O . GLU A 1 85 ? -50.017 20.656 32.630 1.00 50.06 85 GLU A O 1
ATOM 648 N N . ARG A 1 86 ? -48.452 21.753 33.803 1.00 49.34 86 ARG A N 1
ATOM 649 C CA . ARG A 1 86 ? -49.255 22.356 34.885 1.00 49.34 86 ARG A CA 1
ATOM 650 C C . ARG A 1 86 ? -48.271 22.778 35.965 1.00 49.34 86 ARG A C 1
ATOM 652 O O . ARG A 1 86 ? -47.899 21.957 36.786 1.00 49.34 86 ARG A O 1
ATOM 659 N N . ASP A 1 87 ? -47.749 23.992 35.819 1.00 46.28 87 ASP A N 1
ATOM 660 C CA . ASP A 1 87 ? -47.318 24.901 36.896 1.00 46.28 87 ASP A CA 1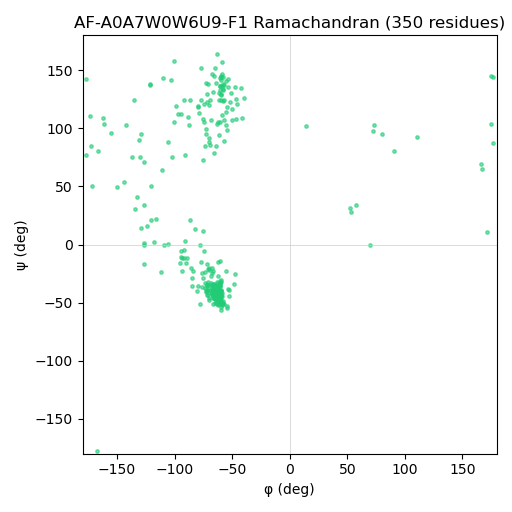
ATOM 661 C C . ASP A 1 87 ? -46.482 26.026 36.269 1.00 46.28 87 ASP A C 1
ATOM 663 O O . ASP A 1 87 ? -45.280 26.167 36.472 1.00 46.28 87 ASP A O 1
ATOM 667 N N . SER A 1 88 ? -47.141 26.833 35.438 1.00 47.84 88 SER A N 1
ATOM 668 C CA . SER A 1 88 ? -46.629 28.115 34.957 1.00 47.84 88 SER A CA 1
ATOM 669 C C . SER A 1 88 ? -47.455 29.245 35.565 1.00 47.84 88 SER A C 1
ATOM 671 O O . SER A 1 88 ? -48.141 29.988 34.870 1.00 47.84 88 SER A O 1
ATOM 673 N N . VAL A 1 89 ? -47.386 29.380 36.891 1.00 50.41 89 VAL A N 1
ATOM 674 C CA . VAL A 1 89 ? -47.773 30.613 37.583 1.00 50.41 89 VAL A CA 1
ATOM 675 C C . VAL A 1 89 ? -46.707 30.939 38.628 1.00 50.41 89 VAL A C 1
ATOM 677 O O . VAL A 1 89 ? -46.429 30.135 39.509 1.00 50.41 89 VAL A O 1
ATOM 680 N N . ALA A 1 90 ? -46.164 32.153 38.509 1.00 50.53 90 ALA A N 1
ATOM 681 C CA . ALA A 1 90 ? -45.342 32.882 39.476 1.00 50.53 90 ALA A CA 1
ATOM 682 C C . ALA A 1 90 ? -43.891 32.407 39.706 1.00 50.53 90 ALA A C 1
ATOM 684 O O . ALA A 1 90 ? -43.616 31.577 40.562 1.00 50.53 90 ALA A O 1
ATOM 685 N N . ALA A 1 91 ? -42.949 33.072 39.029 1.00 42.72 91 ALA A N 1
ATOM 686 C CA . ALA A 1 91 ? -41.713 33.563 39.652 1.00 42.72 91 ALA A CA 1
ATOM 687 C C . ALA A 1 91 ? -41.018 34.560 38.710 1.00 42.72 91 ALA A C 1
ATOM 689 O O . ALA A 1 91 ? -40.082 34.234 37.980 1.00 42.72 91 ALA A O 1
ATOM 690 N N . GLU A 1 92 ? -41.509 35.799 38.729 1.00 47.34 92 GLU A N 1
ATOM 691 C CA . GLU A 1 92 ? -40.665 36.965 38.486 1.00 47.34 92 GLU A CA 1
ATOM 692 C C . GLU A 1 92 ? -39.528 37.018 39.519 1.00 47.34 92 GLU A C 1
ATOM 694 O O . GLU A 1 92 ? -39.668 36.544 40.644 1.00 47.34 92 GLU A O 1
ATOM 699 N N . SER A 1 93 ? -38.453 37.716 39.146 1.00 46.44 93 SER A N 1
ATOM 700 C CA . SER A 1 93 ? -37.370 38.175 40.022 1.00 46.44 93 SER A CA 1
ATOM 701 C C . SER A 1 93 ? -36.403 37.096 40.518 1.00 46.44 93 SER A C 1
ATOM 703 O O . SER A 1 93 ? -36.666 36.369 41.463 1.00 46.44 93 SER A O 1
ATOM 705 N N . PHE A 1 94 ? -35.214 37.045 39.916 1.00 43.00 94 PHE A N 1
ATOM 706 C CA . PHE A 1 94 ? -33.989 37.486 40.596 1.00 43.00 94 PHE A CA 1
ATOM 707 C C . PHE A 1 94 ? -32.821 37.471 39.606 1.00 43.00 94 PHE A C 1
ATOM 709 O O . PHE A 1 94 ? -32.325 36.429 39.177 1.00 43.00 94 PHE A O 1
ATOM 716 N N . GLY A 1 95 ? -32.355 38.667 39.251 1.00 43.44 95 GLY A N 1
ATOM 717 C CA . GLY A 1 95 ? -31.061 38.839 38.613 1.00 43.44 95 GLY A CA 1
ATOM 718 C C . GLY A 1 95 ? -29.917 38.499 39.569 1.00 43.44 95 GLY A C 1
ATOM 719 O O . GLY A 1 95 ? -29.997 38.768 40.763 1.00 43.44 95 GLY A O 1
ATOM 720 N N . ARG A 1 96 ? -28.825 37.954 39.023 1.00 40.00 96 ARG A N 1
ATOM 721 C CA . ARG A 1 96 ? -27.434 38.376 39.288 1.00 40.00 96 ARG A CA 1
ATOM 722 C C . ARG A 1 96 ? -26.454 37.438 38.584 1.00 40.00 96 ARG A C 1
ATOM 724 O O . ARG A 1 96 ? -26.159 36.338 39.035 1.00 40.00 96 ARG A O 1
ATOM 731 N N . MET A 1 97 ? -25.919 37.943 37.478 1.00 48.88 97 MET A N 1
ATOM 732 C CA . MET A 1 97 ? -24.483 38.072 37.221 1.00 48.88 97 MET A CA 1
ATOM 733 C C . MET A 1 97 ? -23.566 37.276 38.175 1.00 48.88 97 MET A C 1
ATOM 735 O O . MET A 1 97 ? -23.261 37.733 39.274 1.00 48.88 97 MET A O 1
ATOM 739 N N . ARG A 1 98 ? -23.051 36.128 37.718 1.00 44.22 98 ARG A N 1
ATOM 740 C CA . ARG A 1 98 ? -21.754 35.590 38.159 1.00 44.22 98 ARG A CA 1
ATOM 741 C C . ARG A 1 98 ? -21.026 34.945 36.984 1.00 44.22 98 ARG A C 1
ATOM 743 O O . ARG A 1 98 ? -21.311 33.825 36.572 1.00 44.22 98 ARG A O 1
ATOM 750 N N . THR A 1 99 ? -20.051 35.687 36.482 1.00 50.28 99 THR A N 1
ATOM 751 C CA . THR A 1 99 ? -18.902 35.211 35.718 1.00 50.28 99 THR A CA 1
ATOM 752 C C . THR A 1 99 ? -18.233 34.053 36.465 1.00 50.28 99 THR A C 1
ATOM 754 O O . THR A 1 99 ? -17.723 34.224 37.571 1.00 50.28 99 THR A O 1
ATOM 757 N N . ARG A 1 100 ? -18.228 32.849 35.881 1.00 43.00 100 ARG A N 1
ATOM 758 C CA . ARG A 1 100 ? -17.396 31.745 36.377 1.00 43.00 100 ARG A CA 1
ATOM 759 C C . ARG A 1 100 ? -16.111 31.666 35.571 1.00 43.00 100 ARG A C 1
ATOM 761 O O . ARG A 1 100 ? -16.102 31.343 34.387 1.00 43.00 100 ARG A O 1
ATOM 768 N N . ALA A 1 101 ? -15.035 31.982 36.278 1.00 41.12 101 ALA A N 1
ATOM 769 C CA . ALA A 1 101 ? -13.663 31.780 35.878 1.00 41.12 101 ALA A CA 1
ATOM 770 C C . ALA A 1 101 ? -13.350 30.291 35.641 1.00 41.12 101 ALA A C 1
ATOM 772 O O . ALA A 1 101 ? -13.816 29.401 36.353 1.00 41.12 101 ALA A O 1
ATOM 773 N N . ARG A 1 102 ? -12.510 30.067 34.629 1.00 47.28 102 ARG A N 1
ATOM 774 C CA . ARG A 1 102 ? -11.751 28.845 34.324 1.00 47.28 102 ARG A CA 1
ATOM 775 C C . ARG A 1 102 ? -11.136 28.210 35.586 1.00 47.28 102 ARG A C 1
ATOM 777 O O . ARG A 1 102 ? -10.439 28.924 36.309 1.00 47.28 102 ARG A O 1
ATOM 784 N N . PRO A 1 103 ? -11.224 26.884 35.794 1.00 52.16 103 PRO A N 1
ATOM 785 C CA . PRO A 1 103 ? -10.341 26.214 36.732 1.00 52.16 103 PRO A CA 1
ATOM 786 C C . PRO A 1 103 ? -8.975 25.971 36.081 1.00 52.16 103 PRO A C 1
ATOM 788 O O . PRO A 1 103 ? -8.849 25.277 35.070 1.00 52.16 103 PRO A O 1
ATOM 791 N N . ARG A 1 104 ? -7.952 26.582 36.688 1.00 46.69 104 ARG A N 1
ATOM 792 C CA . ARG A 1 104 ? -6.541 26.221 36.546 1.00 46.69 104 ARG A CA 1
ATOM 793 C C . ARG A 1 104 ? -6.305 24.829 37.142 1.00 46.69 104 ARG A C 1
ATOM 795 O O . ARG A 1 104 ? -6.908 24.436 38.135 1.00 46.69 104 ARG A O 1
ATOM 802 N N . THR A 1 105 ? -5.395 24.120 36.497 1.00 43.88 105 THR A N 1
ATOM 803 C CA . THR A 1 105 ? -4.787 22.841 36.861 1.00 43.88 105 THR A CA 1
ATOM 804 C C . THR A 1 105 ? -4.346 22.783 38.327 1.00 43.88 105 THR A C 1
ATOM 806 O O . THR A 1 105 ? -3.495 23.565 38.743 1.00 43.88 105 THR A O 1
ATOM 809 N N . ARG A 1 106 ? -4.883 21.821 39.088 1.00 43.34 106 ARG A N 1
ATOM 810 C CA . ARG A 1 106 ? -4.455 21.487 40.454 1.00 43.34 106 ARG A CA 1
ATOM 811 C C . ARG A 1 106 ? -3.673 20.173 40.409 1.00 43.34 106 ARG A C 1
ATOM 813 O O . ARG A 1 106 ? -4.237 19.092 40.509 1.00 43.34 106 ARG A O 1
ATOM 820 N N . ALA A 1 107 ? -2.371 20.288 40.194 1.00 47.66 107 ALA A N 1
ATOM 821 C CA . ALA A 1 107 ? -1.400 19.228 40.415 1.00 47.66 107 ALA A CA 1
ATOM 822 C C . ALA A 1 107 ? -0.276 19.862 41.233 1.00 47.66 107 ALA A C 1
ATOM 824 O O . ALA A 1 107 ? 0.590 20.478 40.631 1.00 47.66 107 ALA A O 1
ATOM 825 N N . HIS A 1 108 ? -0.386 19.816 42.570 1.00 48.91 108 HIS A N 1
ATOM 826 C CA . HIS A 1 108 ? 0.718 19.966 43.549 1.00 48.91 108 HIS A CA 1
ATOM 827 C C . HIS A 1 108 ? 0.293 20.080 45.027 1.00 48.91 108 HIS A C 1
ATOM 829 O O . HIS A 1 108 ? 1.141 20.317 45.874 1.00 48.91 108 HIS A O 1
ATOM 835 N N . GLU A 1 109 ? -0.966 19.834 45.395 1.00 44.50 109 GLU A N 1
ATOM 836 C CA . GLU A 1 109 ? -1.415 20.040 46.785 1.00 44.50 109 GLU A CA 1
ATOM 837 C C . GLU A 1 109 ? -1.955 18.751 47.432 1.00 44.50 109 GLU A C 1
ATOM 839 O O . GLU A 1 109 ? -3.062 18.711 47.954 1.00 44.50 109 GLU A O 1
ATOM 844 N N . MET A 1 110 ? -1.188 17.660 47.347 1.00 44.22 110 MET A N 1
ATOM 845 C CA . MET A 1 110 ? -1.482 16.393 48.043 1.00 44.22 110 MET A CA 1
ATOM 846 C C . MET A 1 110 ? -0.252 15.826 48.770 1.00 44.22 110 MET A C 1
ATOM 848 O O . MET A 1 110 ? -0.009 14.625 48.747 1.00 44.22 110 MET A O 1
ATOM 852 N N . ALA A 1 111 ? 0.540 16.685 49.419 1.00 50.31 111 ALA A N 1
ATOM 853 C CA . ALA A 1 111 ? 1.715 16.240 50.178 1.00 50.31 111 ALA A CA 1
ATOM 854 C C . ALA A 1 111 ? 1.781 16.707 51.644 1.00 50.31 111 ALA A C 1
ATOM 856 O O . ALA A 1 111 ? 2.729 16.345 52.328 1.00 50.31 111 ALA A O 1
ATOM 857 N N . THR A 1 112 ? 0.802 17.449 52.174 1.00 49.69 112 THR A N 1
ATOM 858 C CA . THR A 1 112 ? 0.922 18.018 53.535 1.00 49.69 112 THR A CA 1
ATOM 859 C C . THR A 1 112 ? -0.415 18.183 54.264 1.00 49.69 112 THR A C 1
ATOM 861 O O . THR A 1 112 ? -0.689 19.237 54.815 1.00 49.69 112 THR A O 1
ATOM 864 N N . LEU A 1 113 ? -1.260 17.148 54.304 1.00 45.91 113 LEU A N 1
ATOM 865 C CA . LEU A 1 113 ? -2.391 17.080 55.251 1.00 45.91 113 LEU A CA 1
ATOM 866 C C . LEU A 1 113 ? -2.609 15.635 55.738 1.00 45.91 113 LEU A C 1
ATOM 868 O O . LEU A 1 113 ? -3.688 15.066 55.616 1.00 45.91 113 LEU A O 1
ATOM 872 N N . VAL A 1 114 ? -1.546 15.022 56.263 1.00 48.06 114 VAL A N 1
ATOM 873 C CA . VAL A 1 114 ? -1.608 13.784 57.057 1.00 48.06 114 VAL A CA 1
ATOM 874 C C . VAL A 1 114 ? -0.796 14.032 58.325 1.00 48.06 114 VAL A C 1
ATOM 876 O O . VAL A 1 114 ? 0.361 13.640 58.383 1.00 48.06 114 VAL A O 1
ATOM 879 N N . ALA A 1 115 ? -1.362 14.796 59.266 1.00 49.59 115 ALA A N 1
ATOM 880 C CA . ALA A 1 115 ? -0.991 14.856 60.692 1.00 49.59 115 ALA A CA 1
ATOM 881 C C . ALA A 1 115 ? -1.629 16.092 61.356 1.00 49.59 115 ALA A C 1
ATOM 883 O O . ALA A 1 115 ? -0.926 17.046 61.667 1.00 49.59 115 ALA A O 1
ATOM 884 N N . ALA A 1 116 ? -2.953 16.108 61.524 1.00 50.06 116 ALA A N 1
ATOM 885 C CA . ALA A 1 116 ? -3.649 16.970 62.490 1.00 50.06 116 ALA A CA 1
ATOM 886 C C . ALA A 1 116 ? -5.149 16.655 62.435 1.00 50.06 116 ALA A C 1
ATOM 888 O O . ALA A 1 116 ? -5.882 17.362 61.761 1.00 50.06 116 ALA A O 1
ATOM 889 N N . ASP A 1 117 ? -5.572 15.539 63.034 1.00 42.78 117 ASP A N 1
ATOM 890 C CA . ASP A 1 117 ? -6.968 15.340 63.482 1.00 42.78 117 ASP A CA 1
ATOM 891 C C . ASP A 1 117 ? -7.082 14.044 64.303 1.00 42.78 117 ASP A C 1
ATOM 893 O O . ASP A 1 117 ? -7.893 13.152 64.063 1.00 42.78 117 ASP A O 1
ATOM 897 N N . ALA A 1 118 ? -6.191 13.919 65.283 1.00 49.28 118 ALA A N 1
ATOM 898 C CA . ALA A 1 118 ? -6.304 12.936 66.348 1.00 49.28 118 ALA A CA 1
ATOM 899 C C . ALA A 1 118 ? -6.195 13.698 67.662 1.00 49.28 118 ALA A C 1
ATOM 901 O O . ALA A 1 118 ? -5.143 13.698 68.277 1.00 49.28 118 ALA A O 1
ATOM 902 N N . ASP A 1 119 ? -7.235 14.465 67.972 1.00 47.72 119 ASP A N 1
ATOM 903 C CA . ASP A 1 119 ? -7.684 14.837 69.313 1.00 47.72 119 ASP A CA 1
ATOM 904 C C . ASP A 1 119 ? -8.828 15.841 69.145 1.00 47.72 119 ASP A C 1
ATOM 906 O O . ASP A 1 119 ? -8.807 16.652 68.229 1.00 47.72 119 ASP A O 1
ATOM 910 N N . VAL A 1 120 ? -9.815 15.795 70.042 1.00 49.25 120 VAL A N 1
ATOM 911 C CA . VAL A 1 120 ? -11.098 16.533 70.012 1.00 49.25 120 VAL A CA 1
ATOM 912 C C . VAL A 1 120 ? -12.234 15.780 69.307 1.00 49.25 120 VAL A C 1
ATOM 914 O O . VAL A 1 120 ? -12.611 16.077 68.183 1.00 49.25 120 VAL A O 1
ATOM 917 N N . GLN A 1 121 ? -12.857 14.846 70.034 1.00 44.69 121 GLN A N 1
ATOM 918 C CA . GLN A 1 121 ? -14.307 14.898 70.299 1.00 44.69 121 GLN A CA 1
ATOM 919 C C . GLN A 1 121 ? -14.720 13.809 71.297 1.00 44.69 121 GLN A C 1
ATOM 921 O O . GLN A 1 121 ? -15.178 12.720 70.962 1.00 44.69 121 GLN A O 1
ATOM 926 N N . ARG A 1 122 ? -14.564 14.149 72.576 1.00 46.53 122 ARG A N 1
ATOM 927 C CA . ARG A 1 122 ? -15.287 13.552 73.697 1.00 46.53 122 ARG A CA 1
ATOM 928 C C . ARG A 1 122 ? -15.854 14.724 74.493 1.00 46.53 122 ARG A C 1
ATOM 930 O O . ARG A 1 122 ? -15.113 15.296 75.278 1.00 46.53 122 ARG A O 1
ATOM 937 N N . ALA A 1 123 ? -17.106 15.103 74.237 1.00 43.97 123 ALA A N 1
ATOM 938 C CA . ALA A 1 123 ? -18.010 15.739 75.201 1.00 43.97 123 ALA A CA 1
ATOM 939 C C . ALA A 1 123 ? -19.347 16.132 74.549 1.00 43.97 123 ALA A C 1
ATOM 941 O O . ALA A 1 123 ? -19.391 16.594 73.414 1.00 43.97 123 ALA A O 1
ATOM 942 N N . ASP A 1 124 ? -20.380 15.983 75.369 1.00 41.62 124 ASP A N 1
ATOM 943 C CA . ASP A 1 124 ? -21.678 16.649 75.372 1.00 41.62 124 ASP A CA 1
ATOM 944 C C . ASP A 1 124 ? -22.806 16.222 74.427 1.00 41.62 124 ASP A C 1
ATOM 946 O O . ASP A 1 124 ? -23.019 16.696 73.313 1.00 41.62 124 ASP A O 1
ATOM 950 N N . ALA A 1 125 ? -23.625 15.363 75.040 1.00 50.53 125 ALA A N 1
ATOM 951 C CA . ALA A 1 125 ? -25.069 15.343 74.963 1.00 50.53 125 ALA A CA 1
ATOM 952 C C . ALA A 1 125 ? -25.690 16.751 74.991 1.00 50.53 125 ALA A C 1
ATOM 954 O O . ALA A 1 125 ? -25.518 17.521 75.932 1.00 50.53 125 ALA A O 1
ATOM 955 N N . GLY A 1 126 ? -26.511 17.027 73.985 1.00 38.59 126 GLY A N 1
ATOM 956 C CA . GLY A 1 126 ? -27.404 18.174 73.938 1.00 38.59 126 GLY A CA 1
ATOM 957 C C . GLY A 1 126 ? -28.557 17.853 73.004 1.00 38.59 126 GLY A C 1
ATOM 958 O O . GLY A 1 126 ? -28.433 17.953 71.787 1.00 38.59 126 GLY A O 1
ATOM 959 N N . SER A 1 127 ? -29.665 17.400 73.584 1.00 50.41 127 SER A N 1
ATOM 960 C CA . SER A 1 127 ? -30.942 17.171 72.915 1.00 50.41 127 SER A CA 1
ATOM 961 C C . SER A 1 127 ? -31.416 18.439 72.201 1.00 50.41 127 SER A C 1
ATOM 963 O O . SER A 1 127 ? -31.763 19.423 72.857 1.00 50.41 127 SER A O 1
ATOM 965 N N . LEU A 1 128 ? -31.468 18.401 70.870 1.00 48.31 128 LEU A N 1
ATOM 966 C CA . LEU A 1 128 ? -32.120 19.423 70.056 1.00 48.31 128 LEU A CA 1
ATOM 967 C C . LEU A 1 128 ? -33.483 18.917 69.556 1.00 48.31 128 LEU A C 1
ATOM 969 O O . LEU A 1 128 ? -33.612 17.737 69.219 1.00 48.31 128 LEU A O 1
ATOM 973 N N . PRO A 1 129 ? -34.504 19.790 69.516 1.00 45.97 129 PRO A N 1
ATOM 974 C CA . PRO A 1 129 ? -35.866 19.420 69.171 1.00 45.97 129 PRO A CA 1
ATOM 975 C C . PRO A 1 129 ? -36.004 19.075 67.687 1.00 45.97 129 PRO A C 1
ATOM 977 O O . PRO A 1 129 ? -35.494 19.755 66.796 1.00 45.97 129 PRO A O 1
ATOM 980 N N . SER A 1 130 ? -36.757 18.008 67.446 1.00 51.00 130 SER A N 1
ATOM 981 C CA . SER A 1 130 ? -37.197 17.504 66.155 1.00 51.00 130 SER A CA 1
ATOM 982 C C . SER A 1 130 ? -38.121 18.502 65.454 1.00 51.00 130 SER A C 1
ATOM 984 O O . SER A 1 130 ? -39.345 18.402 65.522 1.00 51.00 130 SER A O 1
ATOM 986 N N . ILE A 1 131 ? -37.536 19.464 64.739 1.00 47.94 131 ILE A N 1
ATOM 987 C CA . ILE A 1 131 ? -38.260 20.237 63.728 1.00 47.94 131 ILE A CA 1
ATOM 988 C C . ILE A 1 131 ? -38.491 19.303 62.537 1.00 47.94 131 ILE A C 1
ATOM 990 O O . ILE A 1 131 ? -37.598 19.053 61.727 1.00 47.94 131 ILE A O 1
ATOM 994 N N . ALA A 1 132 ? -39.704 18.757 62.472 1.00 49.53 132 ALA A N 1
ATOM 995 C CA . ALA A 1 132 ? -40.238 18.016 61.340 1.00 49.53 132 ALA A CA 1
ATOM 996 C C . ALA A 1 132 ? -40.395 18.961 60.139 1.00 49.53 132 ALA A C 1
ATOM 998 O O . ALA A 1 132 ? -41.477 19.463 59.842 1.00 49.53 132 ALA A O 1
ATOM 999 N N . LEU A 1 133 ? -39.283 19.236 59.460 1.00 46.28 133 LEU A N 1
ATOM 1000 C CA . LEU A 1 133 ? -39.291 19.887 58.163 1.00 46.28 133 LEU A CA 1
ATOM 1001 C C . LEU A 1 133 ? -39.754 18.840 57.147 1.00 46.28 133 LEU A C 1
ATOM 1003 O O . LEU A 1 133 ? -39.029 17.893 56.839 1.00 46.28 133 LEU A O 1
ATOM 1007 N N . ALA A 1 134 ? -40.998 18.985 56.693 1.00 54.03 134 ALA A N 1
ATOM 1008 C CA . ALA A 1 134 ? -41.592 18.175 55.643 1.00 54.03 134 ALA A CA 1
ATOM 1009 C C . ALA A 1 134 ? -40.649 18.144 54.434 1.00 54.03 134 ALA A C 1
ATOM 1011 O O . ALA A 1 134 ? -40.469 19.144 53.736 1.00 54.03 134 ALA A O 1
ATOM 1012 N N . ALA A 1 135 ? -40.009 16.994 54.224 1.00 48.31 135 ALA A N 1
ATOM 1013 C CA . ALA A 1 135 ? -39.194 16.749 53.052 1.00 48.31 135 ALA A CA 1
ATOM 1014 C C . ALA A 1 135 ? -40.091 16.931 51.817 1.00 48.31 135 ALA A C 1
ATOM 1016 O O . ALA A 1 135 ? -41.130 16.265 51.739 1.00 48.31 135 ALA A O 1
ATOM 1017 N N . PRO A 1 136 ? -39.743 17.810 50.858 1.00 50.22 136 PRO A N 1
ATOM 1018 C CA . PRO A 1 136 ? -40.463 17.852 49.599 1.00 50.22 136 PRO A CA 1
ATOM 1019 C C . PRO A 1 136 ? -40.369 16.456 48.994 1.00 50.22 136 PRO A C 1
ATOM 1021 O O . PRO A 1 136 ? -39.271 15.901 48.877 1.00 50.22 136 PRO A O 1
ATOM 1024 N N . ALA A 1 137 ? -41.540 15.880 48.711 1.00 53.59 137 ALA A N 1
ATOM 1025 C CA . ALA A 1 137 ? -41.705 14.560 48.134 1.00 53.59 137 ALA A CA 1
ATOM 1026 C C . ALA A 1 137 ? -40.661 14.382 47.038 1.00 53.59 137 ALA A C 1
ATOM 1028 O O . ALA A 1 137 ? -40.688 15.055 46.007 1.00 53.59 137 ALA A O 1
ATOM 1029 N N . SER A 1 138 ? -39.682 13.529 47.324 1.00 52.84 138 SER A N 1
ATOM 1030 C CA . SER A 1 138 ? -38.623 13.197 46.395 1.00 52.84 138 SER A CA 1
ATOM 1031 C C . SER A 1 138 ? -39.340 12.589 45.206 1.00 52.84 138 SER A C 1
ATOM 1033 O O . SER A 1 138 ? -39.858 11.476 45.298 1.00 52.84 138 SER A O 1
ATOM 1035 N N . SER A 1 139 ? -39.448 13.338 44.112 1.00 54.62 139 SER A N 1
ATOM 1036 C CA . SER A 1 139 ? -39.868 12.797 42.836 1.00 54.62 139 SER A CA 1
ATOM 1037 C C . SER A 1 139 ? -38.810 11.767 42.481 1.00 54.62 139 SER A C 1
ATOM 1039 O O . SER A 1 139 ? -37.721 12.080 41.997 1.00 54.62 139 SER A O 1
ATOM 1041 N N . VAL A 1 140 ? -39.106 10.520 42.856 1.00 53.66 140 VAL A N 1
ATOM 1042 C CA . VAL A 1 140 ? -38.381 9.318 42.479 1.00 53.66 140 VAL A CA 1
ATOM 1043 C C . VAL A 1 140 ? -38.418 9.326 40.965 1.00 53.66 140 VAL A C 1
ATOM 1045 O O . VAL A 1 140 ? -39.365 8.860 40.339 1.00 53.66 140 VAL A O 1
ATOM 1048 N N . THR A 1 141 ? -37.415 9.973 40.384 1.00 54.84 141 THR A N 1
ATOM 1049 C CA . THR A 1 141 ? -37.192 10.052 38.955 1.00 54.84 141 THR A CA 1
ATOM 1050 C C . THR A 1 141 ? -37.090 8.605 38.546 1.00 54.84 141 THR A C 1
ATOM 1052 O O . THR A 1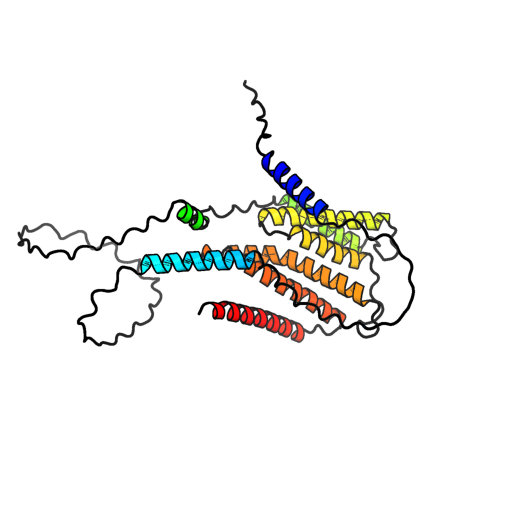 141 ? -36.155 7.908 38.950 1.00 54.84 141 THR A O 1
ATOM 1055 N N . ALA A 1 142 ? -38.143 8.127 37.882 1.00 56.53 142 ALA A N 1
ATOM 1056 C CA . ALA A 1 142 ? -38.286 6.752 37.469 1.00 56.53 142 ALA A CA 1
ATOM 1057 C C . ALA A 1 142 ? -36.960 6.349 36.837 1.00 56.53 142 ALA A C 1
ATOM 1059 O O . ALA A 1 142 ? -36.603 6.860 35.775 1.00 56.53 142 ALA A O 1
ATOM 1060 N N . ARG A 1 143 ? -36.183 5.505 37.536 1.00 54.09 143 ARG A N 1
ATOM 1061 C CA . ARG A 1 143 ? -34.991 4.877 36.971 1.00 54.09 143 ARG A CA 1
ATOM 1062 C C . ARG A 1 143 ? -35.501 4.196 35.718 1.00 54.09 143 ARG A C 1
ATOM 1064 O O . ARG A 1 143 ? -36.124 3.140 35.830 1.00 54.09 143 ARG A O 1
ATOM 1071 N N . GLN A 1 144 ? -35.316 4.835 34.561 1.00 62.44 144 GLN A N 1
ATOM 1072 C CA . GLN A 1 144 ? -35.636 4.261 33.269 1.00 62.44 144 GLN A CA 1
ATOM 1073 C C . GLN A 1 144 ? -34.866 2.954 33.242 1.00 62.44 144 GLN A C 1
ATOM 1075 O O . GLN A 1 144 ? -33.638 2.931 33.145 1.00 62.44 144 GLN A O 1
ATOM 1080 N N . ARG A 1 145 ? -35.594 1.860 33.467 1.00 59.53 145 ARG A N 1
ATOM 1081 C CA . ARG A 1 145 ? -35.065 0.513 33.365 1.00 59.53 145 ARG A CA 1
ATOM 1082 C C . ARG A 1 145 ? -34.814 0.324 31.883 1.00 59.53 145 ARG A C 1
ATOM 1084 O O . ARG A 1 145 ? -35.690 -0.127 31.152 1.00 59.53 145 ARG A O 1
ATOM 1091 N N . TYR A 1 146 ? -33.639 0.756 31.435 1.00 67.56 146 TYR A N 1
ATOM 1092 C CA . TYR A 1 146 ? -33.142 0.416 30.119 1.00 67.56 146 TYR A CA 1
ATOM 1093 C C . TYR A 1 146 ? -33.245 -1.097 30.009 1.00 67.56 146 TYR A C 1
ATOM 1095 O O . TYR A 1 146 ? -32.752 -1.833 30.869 1.00 67.56 146 TYR A O 1
ATOM 1103 N N . THR A 1 147 ? -33.970 -1.557 28.994 1.00 73.50 147 THR A N 1
ATOM 1104 C CA . THR A 1 147 ? -34.114 -2.982 28.738 1.00 73.50 147 THR A CA 1
ATOM 1105 C C . THR A 1 147 ? -32.717 -3.598 28.650 1.00 73.50 147 THR A C 1
ATOM 1107 O O . THR A 1 147 ? -31.803 -2.970 28.105 1.00 73.50 147 THR A O 1
ATOM 1110 N N . PRO A 1 148 ? -32.513 -4.820 29.167 1.00 72.38 148 PRO A N 1
ATOM 1111 C CA . PRO A 1 148 ? -31.199 -5.465 29.177 1.00 72.38 148 PRO A CA 1
ATOM 1112 C C . PRO A 1 148 ? -30.586 -5.566 27.771 1.00 72.38 148 PRO A C 1
ATOM 1114 O O . PRO A 1 148 ? -29.371 -5.592 27.635 1.00 72.38 148 PRO A O 1
ATOM 1117 N N . VAL A 1 149 ? -31.411 -5.522 26.719 1.00 71.81 149 VAL A N 1
ATOM 1118 C CA . VAL A 1 149 ? -30.986 -5.434 25.314 1.00 71.81 149 VAL A CA 1
ATOM 1119 C C . VAL A 1 149 ? -30.307 -4.099 24.985 1.00 71.81 149 VAL A C 1
ATOM 1121 O O . VAL A 1 149 ? -29.299 -4.089 24.287 1.00 71.81 1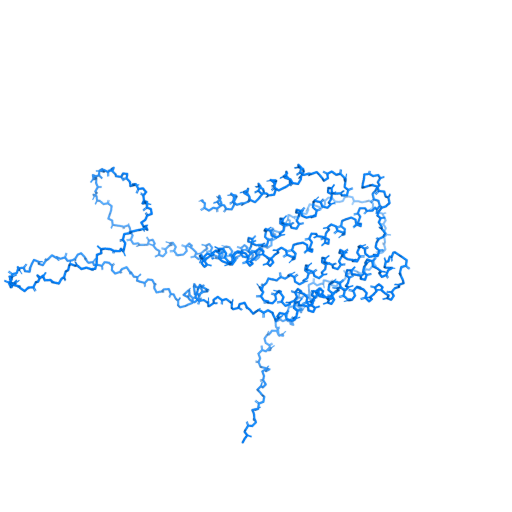49 VAL A O 1
ATOM 1124 N N . VAL A 1 150 ? -30.814 -2.973 25.496 1.00 72.00 150 VAL A N 1
ATOM 1125 C CA . VAL A 1 150 ? -30.202 -1.647 25.309 1.00 72.00 150 VAL A CA 1
ATOM 1126 C C . VAL A 1 150 ? -28.928 -1.535 26.138 1.00 72.00 150 VAL A C 1
ATOM 1128 O O . VAL A 1 150 ? -27.929 -1.035 25.638 1.00 72.00 150 VAL A O 1
ATOM 1131 N N . VAL A 1 151 ? -28.914 -2.084 27.356 1.00 67.81 151 VAL A N 1
ATOM 1132 C CA . VAL A 1 151 ? -27.690 -2.164 28.168 1.00 67.81 151 VAL A CA 1
ATOM 1133 C C . VAL A 1 151 ? -26.643 -3.057 27.494 1.00 67.81 151 VAL A C 1
ATOM 1135 O O . VAL A 1 151 ? -25.491 -2.656 27.420 1.00 67.81 151 VAL A O 1
ATOM 1138 N N . ALA A 1 152 ? -27.022 -4.199 26.910 1.00 67.75 152 ALA A N 1
ATOM 1139 C CA . ALA A 1 152 ? -26.116 -5.066 26.148 1.00 67.75 152 ALA A CA 1
ATOM 1140 C C . ALA A 1 152 ? -25.609 -4.406 24.849 1.00 67.75 152 ALA A C 1
ATOM 1142 O O . ALA A 1 152 ? -24.449 -4.575 24.476 1.00 67.75 152 ALA A O 1
ATOM 1143 N N . ALA A 1 153 ? -26.448 -3.610 24.178 1.00 62.50 153 ALA A N 1
ATOM 1144 C CA . ALA A 1 153 ? -26.059 -2.824 23.006 1.00 62.50 153 ALA A CA 1
ATOM 1145 C C . ALA A 1 153 ? -25.187 -1.600 23.356 1.00 62.50 153 ALA A C 1
ATOM 1147 O O . ALA A 1 153 ? -24.427 -1.142 22.504 1.00 62.50 153 ALA A O 1
ATOM 1148 N N . LEU A 1 154 ? -25.275 -1.096 24.593 1.00 59.69 154 LEU A N 1
ATOM 1149 C CA . LEU A 1 154 ? -24.428 -0.036 25.164 1.00 59.69 154 LEU A CA 1
ATOM 1150 C C . LEU A 1 154 ? -23.190 -0.583 25.903 1.00 59.69 154 LEU A C 1
ATOM 1152 O O . LEU A 1 154 ? -22.225 0.144 26.117 1.00 59.69 154 LEU A O 1
ATOM 1156 N N . GLN A 1 155 ? -23.137 -1.893 26.156 1.00 57.81 155 GLN A N 1
ATOM 1157 C CA . GLN A 1 155 ? -21.985 -2.606 26.707 1.00 57.81 155 GLN A CA 1
ATOM 1158 C C . GLN A 1 155 ? -20.813 -2.935 25.758 1.00 57.81 155 GLN A C 1
ATOM 1160 O O . GLN A 1 155 ? -19.830 -3.469 26.283 1.00 57.81 155 GLN A O 1
ATOM 1165 N N . PRO A 1 156 ? -20.759 -2.620 24.438 1.00 55.00 156 PRO A N 1
ATOM 1166 C CA . PRO A 1 156 ? -19.509 -2.815 23.701 1.00 55.00 156 PRO A CA 1
ATOM 1167 C C . PRO A 1 156 ? -18.341 -1.985 24.270 1.00 55.00 156 PRO A C 1
ATOM 1169 O O . PRO A 1 156 ? -17.192 -2.303 23.978 1.00 55.00 156 PRO A O 1
ATOM 1172 N N . GLU A 1 157 ? -18.593 -0.990 25.134 1.00 52.47 157 GLU A N 1
ATOM 1173 C CA . GLU A 1 157 ? -17.551 -0.271 25.891 1.00 52.47 157 GLU A CA 1
ATOM 1174 C C . GLU A 1 157 ? -16.858 -1.100 26.991 1.00 52.47 157 GLU A C 1
ATOM 1176 O O . GLU A 1 157 ? -15.731 -0.777 27.385 1.00 52.47 157 GLU A O 1
ATOM 1181 N N . LEU A 1 158 ? -17.496 -2.173 27.472 1.00 55.44 158 LEU A N 1
ATOM 1182 C CA . LEU A 1 158 ? -16.953 -3.075 28.495 1.00 55.44 158 LEU A CA 1
ATOM 1183 C C . LEU A 1 158 ? -16.248 -4.303 27.913 1.00 55.44 158 LEU A C 1
ATOM 1185 O O . LEU A 1 158 ? -15.628 -5.049 28.668 1.00 55.44 158 LEU A O 1
ATOM 1189 N N . ALA A 1 159 ? -16.290 -4.504 26.593 1.00 60.09 159 ALA A N 1
ATOM 1190 C CA . ALA A 1 159 ? -15.491 -5.544 25.963 1.00 60.09 159 ALA A CA 1
ATOM 1191 C C . ALA A 1 159 ? -14.007 -5.278 26.253 1.00 60.09 159 ALA A C 1
ATOM 1193 O O . ALA A 1 159 ? -13.492 -4.186 25.986 1.00 60.09 159 ALA A O 1
ATOM 1194 N N . SER A 1 160 ? -13.325 -6.273 26.826 1.00 65.25 160 SER A N 1
ATOM 1195 C CA . SER A 1 160 ? -11.883 -6.232 27.051 1.00 65.25 160 SER A CA 1
ATOM 1196 C C . SER A 1 160 ? -11.190 -5.769 25.767 1.00 65.25 160 SER A C 1
ATOM 1198 O O . SER A 1 160 ? -11.577 -6.222 24.681 1.00 65.25 160 SER A O 1
ATOM 1200 N N . PRO A 1 161 ? -10.207 -4.849 25.853 1.00 65.50 161 PRO A N 1
ATOM 1201 C CA . PRO A 1 161 ? -9.496 -4.388 24.671 1.00 65.50 161 PRO A CA 1
ATOM 1202 C C . PRO A 1 161 ? -9.006 -5.624 23.912 1.00 65.50 161 PRO A C 1
ATOM 1204 O O . PRO A 1 161 ? -8.458 -6.524 24.550 1.00 65.50 161 PRO A O 1
ATOM 1207 N N . PRO A 1 162 ? -9.252 -5.719 22.593 1.00 66.38 162 PRO A N 1
ATOM 1208 C CA . PRO A 1 162 ? -8.874 -6.899 21.838 1.00 66.38 162 PRO A CA 1
ATOM 1209 C C . PRO A 1 162 ? -7.384 -7.133 22.058 1.00 66.38 162 PRO A C 1
ATOM 1211 O O . PRO A 1 162 ? -6.568 -6.264 21.744 1.00 66.38 162 PRO A O 1
ATOM 1214 N N . GLU A 1 163 ? -7.037 -8.274 22.647 1.00 78.88 163 GLU A N 1
ATOM 1215 C CA . GLU A 1 163 ? -5.644 -8.646 22.840 1.00 78.88 163 GLU A CA 1
ATOM 1216 C C . GLU A 1 163 ? -4.994 -8.703 21.458 1.00 78.88 163 GLU A C 1
ATOM 1218 O O . GLU A 1 163 ? -5.348 -9.541 20.621 1.00 78.88 163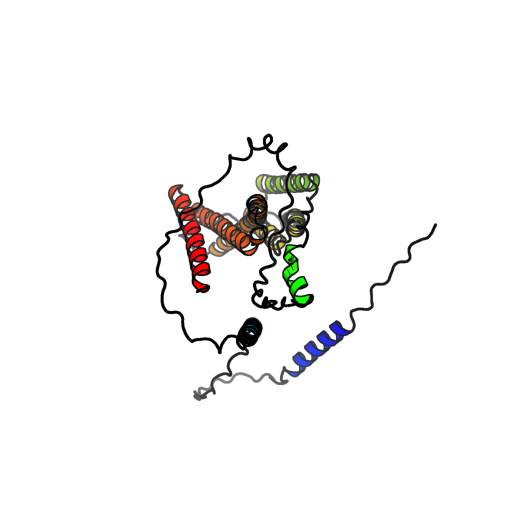 GLU A O 1
ATOM 1223 N N . LEU A 1 164 ? -4.084 -7.761 21.182 1.00 80.56 164 LEU A N 1
ATOM 1224 C CA . LEU A 1 164 ? -3.294 -7.799 19.961 1.00 80.56 164 LEU A CA 1
ATOM 1225 C C . LEU A 1 164 ? -2.452 -9.070 20.017 1.00 80.56 164 LEU A C 1
ATOM 1227 O O . LEU A 1 164 ? -1.443 -9.127 20.723 1.00 80.56 164 LEU A O 1
ATOM 1231 N N . ARG A 1 165 ? -2.861 -10.083 19.252 1.00 83.56 165 ARG A N 1
ATOM 1232 C CA . ARG A 1 165 ? -2.039 -11.265 19.012 1.00 83.56 165 ARG A CA 1
ATOM 1233 C C . ARG A 1 165 ? -0.784 -10.802 18.289 1.00 83.56 165 ARG A C 1
ATOM 1235 O O . ARG A 1 165 ? -0.834 -10.423 17.120 1.00 83.56 165 ARG A O 1
ATOM 1242 N N . ARG A 1 166 ? 0.331 -10.766 19.017 1.00 86.75 166 ARG A N 1
ATOM 1243 C CA . ARG A 1 166 ? 1.628 -10.396 18.458 1.00 86.75 166 ARG A CA 1
ATOM 1244 C C . ARG A 1 166 ? 2.065 -11.537 17.541 1.00 86.75 166 ARG A C 1
ATOM 1246 O O . ARG A 1 166 ? 2.167 -12.664 18.028 1.00 86.75 166 ARG A O 1
ATOM 1253 N N . PRO A 1 167 ? 2.288 -11.290 16.239 1.00 87.00 167 PRO A N 1
ATOM 1254 C CA . PRO A 1 167 ? 2.898 -12.304 15.399 1.00 87.00 167 PRO A CA 1
ATOM 1255 C C . PRO A 1 167 ? 4.275 -12.646 15.984 1.00 87.00 167 PRO A C 1
ATOM 1257 O O . PRO A 1 167 ? 4.942 -11.766 16.543 1.00 87.00 167 PRO A O 1
ATOM 1260 N N . PRO A 1 168 ? 4.699 -13.912 15.908 1.00 91.81 168 PRO A N 1
ATOM 1261 C CA . PRO A 1 168 ? 5.979 -14.302 16.467 1.00 91.81 168 PRO A CA 1
ATOM 1262 C C . PRO A 1 168 ? 7.118 -13.590 15.718 1.00 91.81 168 PRO A C 1
ATOM 1264 O O . PRO A 1 168 ? 7.086 -13.475 14.494 1.00 91.81 168 PRO A O 1
ATOM 1267 N N . LEU A 1 169 ? 8.133 -13.110 16.445 1.00 93.19 169 LEU A N 1
ATOM 1268 C CA . LEU A 1 169 ? 9.220 -12.293 15.878 1.00 93.19 169 LEU A CA 1
ATOM 1269 C C . LEU A 1 169 ? 10.008 -13.014 14.773 1.00 93.19 169 LEU A C 1
ATOM 1271 O O . LEU A 1 169 ? 10.440 -12.377 13.816 1.00 93.19 169 LEU A O 1
ATOM 1275 N N . TRP A 1 170 ? 10.146 -14.340 14.866 1.00 95.50 170 TRP A N 1
ATOM 1276 C CA . TRP A 1 170 ? 10.826 -15.137 13.842 1.00 95.50 170 TRP A CA 1
ATOM 1277 C C . TRP A 1 170 ? 10.125 -15.046 12.480 1.00 95.50 170 TRP A C 1
ATOM 1279 O O . TRP A 1 170 ? 10.796 -14.993 11.455 1.00 95.50 170 TRP A O 1
ATOM 1289 N N . LEU A 1 171 ? 8.790 -14.946 12.455 1.00 93.75 171 LEU A N 1
ATOM 1290 C CA . LEU A 1 171 ? 8.040 -14.802 11.208 1.00 93.75 171 LEU A CA 1
ATOM 1291 C C . LEU A 1 171 ? 8.370 -13.468 10.536 1.00 93.75 171 LEU A C 1
ATOM 1293 O O . LEU A 1 171 ? 8.547 -13.421 9.324 1.00 93.75 171 LEU A O 1
ATOM 1297 N N . ALA A 1 172 ? 8.508 -12.394 11.319 1.00 93.38 172 ALA A N 1
ATOM 1298 C CA . ALA A 1 172 ? 8.912 -11.093 10.794 1.00 93.38 172 ALA A CA 1
ATOM 1299 C C . ALA A 1 172 ? 10.333 -11.131 10.206 1.00 93.38 172 ALA A C 1
ATOM 1301 O O . ALA A 1 172 ? 10.561 -10.549 9.149 1.00 93.38 172 ALA A O 1
ATOM 1302 N N . ALA A 1 173 ? 11.263 -11.855 10.839 1.00 96.12 173 ALA A N 1
ATOM 1303 C CA . ALA A 1 173 ? 12.618 -12.038 10.318 1.00 96.12 173 ALA A CA 1
ATOM 1304 C C . ALA A 1 173 ? 12.634 -12.840 9.003 1.00 96.12 173 ALA A C 1
ATOM 1306 O O . ALA A 1 173 ? 13.279 -12.430 8.039 1.00 96.12 173 ALA A O 1
ATOM 1307 N N . VAL A 1 174 ? 11.878 -13.942 8.924 1.00 96.81 174 VAL A N 1
ATOM 1308 C CA . VAL A 1 174 ? 11.752 -14.761 7.702 1.00 96.81 174 VAL A CA 1
ATOM 1309 C C . VAL A 1 174 ? 11.102 -13.967 6.565 1.00 96.81 174 VAL A C 1
ATOM 1311 O O . VAL A 1 174 ? 11.586 -13.971 5.439 1.00 96.81 174 VAL A O 1
ATOM 1314 N N . VAL A 1 175 ? 10.030 -13.229 6.852 1.00 96.75 175 VAL A N 1
ATOM 1315 C CA . VAL A 1 175 ? 9.367 -12.383 5.852 1.00 96.75 175 VAL A CA 1
ATOM 1316 C C . VAL A 1 175 ? 10.287 -11.247 5.398 1.00 96.75 175 VAL A C 1
ATOM 1318 O O . VAL A 1 175 ? 10.392 -10.988 4.203 1.00 96.75 175 VAL A O 1
ATOM 1321 N N . GLY A 1 176 ? 10.989 -10.589 6.325 1.00 97.00 176 GLY A N 1
ATOM 1322 C CA . GLY A 1 176 ? 11.930 -9.515 6.004 1.00 97.00 176 GLY A CA 1
ATOM 1323 C C . GLY A 1 176 ? 13.098 -9.989 5.137 1.00 97.00 176 GLY A C 1
ATOM 1324 O O . GLY A 1 176 ? 13.422 -9.350 4.139 1.00 97.00 176 GLY A O 1
ATOM 1325 N N . THR A 1 177 ? 13.684 -11.143 5.466 1.00 98.12 177 THR A N 1
ATOM 1326 C CA . THR A 1 177 ? 14.744 -11.764 4.653 1.00 98.12 177 THR A CA 1
ATOM 1327 C C . THR A 1 177 ? 14.236 -12.186 3.275 1.00 98.12 177 THR A C 1
ATOM 1329 O O . THR A 1 177 ? 14.924 -11.955 2.284 1.00 98.12 177 THR A O 1
ATOM 1332 N N . ALA A 1 178 ? 13.009 -12.704 3.167 1.00 98.06 178 ALA A N 1
ATOM 1333 C CA . ALA A 1 178 ? 12.397 -13.012 1.877 1.00 98.06 178 ALA A CA 1
ATOM 1334 C C . ALA A 1 178 ? 12.145 -11.755 1.019 1.00 98.06 178 ALA A C 1
ATOM 1336 O O . ALA A 1 178 ? 12.406 -11.785 -0.183 1.00 98.06 178 ALA A O 1
ATOM 1337 N N . TRP A 1 179 ? 11.718 -10.630 1.609 1.00 98.12 179 TRP A N 1
ATOM 1338 C CA . TRP A 1 179 ? 11.601 -9.352 0.884 1.00 98.12 179 TRP A CA 1
ATOM 1339 C C . TRP A 1 179 ? 12.957 -8.853 0.397 1.00 98.12 179 TRP A C 1
ATOM 1341 O O . TRP A 1 179 ? 13.072 -8.440 -0.755 1.00 98.12 179 TRP A O 1
ATOM 1351 N N . ALA A 1 180 ? 13.990 -8.938 1.238 1.00 98.00 180 ALA A N 1
ATOM 1352 C CA . ALA A 1 180 ? 15.352 -8.606 0.835 1.00 98.00 180 ALA A CA 1
ATOM 1353 C C . ALA A 1 180 ? 15.829 -9.497 -0.323 1.00 98.00 180 ALA A C 1
ATOM 1355 O O . ALA A 1 180 ? 16.419 -8.991 -1.272 1.00 98.00 180 ALA A O 1
ATOM 1356 N N . GLY A 1 181 ? 15.504 -10.794 -0.296 1.00 98.12 181 GLY A N 1
AT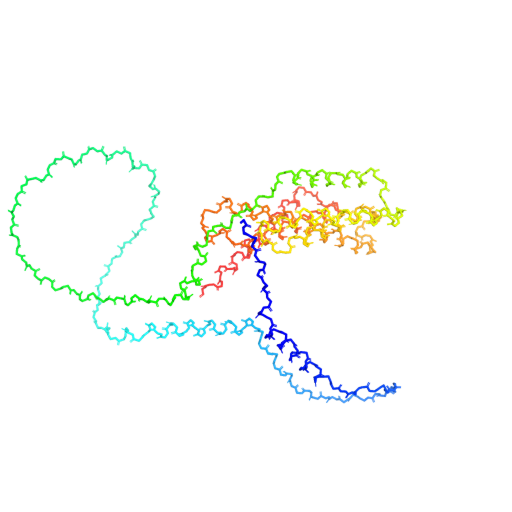OM 1357 C CA . GLY A 1 181 ? 15.778 -11.727 -1.390 1.00 98.12 181 GLY A CA 1
ATOM 1358 C C . GLY A 1 181 ? 15.068 -11.353 -2.693 1.00 98.12 181 GLY A C 1
ATOM 1359 O O . GLY A 1 181 ? 15.701 -11.345 -3.742 1.00 98.12 181 GLY A O 1
ATOM 1360 N N . ILE A 1 182 ? 13.786 -10.972 -2.638 1.00 98.06 182 ILE A N 1
ATOM 1361 C CA . ILE A 1 182 ? 13.037 -10.482 -3.810 1.00 98.06 182 ILE A CA 1
ATOM 1362 C C . ILE A 1 182 ? 13.656 -9.201 -4.373 1.00 98.06 182 ILE A C 1
ATOM 1364 O O . ILE A 1 182 ? 13.791 -9.077 -5.587 1.00 98.06 182 ILE A O 1
ATOM 1368 N N . LEU A 1 183 ? 14.057 -8.261 -3.514 1.00 97.38 183 LEU A N 1
ATOM 1369 C CA . LEU A 1 183 ? 14.714 -7.024 -3.943 1.00 97.38 183 LEU A CA 1
ATOM 1370 C C . LEU A 1 183 ? 16.100 -7.296 -4.538 1.00 97.38 183 LEU A C 1
ATOM 1372 O O . LEU A 1 183 ? 16.434 -6.741 -5.579 1.00 97.38 183 LEU A O 1
ATOM 1376 N N . ALA A 1 184 ? 16.888 -8.186 -3.933 1.00 97.81 184 ALA A N 1
ATOM 1377 C CA . ALA A 1 184 ? 18.169 -8.616 -4.485 1.00 97.81 184 ALA A CA 1
ATOM 1378 C C . ALA A 1 184 ? 17.985 -9.313 -5.840 1.00 97.81 184 ALA A C 1
ATOM 1380 O O . ALA A 1 184 ? 18.724 -9.038 -6.782 1.00 97.81 184 ALA A O 1
ATOM 1381 N N . TRP A 1 185 ? 16.960 -10.159 -5.970 1.00 97.31 185 TRP A N 1
ATOM 1382 C CA . TRP A 1 185 ? 16.628 -10.816 -7.229 1.00 97.31 185 TRP A CA 1
ATOM 1383 C C . TRP A 1 185 ? 16.169 -9.811 -8.294 1.00 97.31 185 TRP A C 1
ATOM 1385 O O . TRP A 1 185 ? 16.559 -9.937 -9.450 1.00 97.31 185 TRP A O 1
ATOM 1395 N N . LEU A 1 186 ? 15.432 -8.767 -7.909 1.00 96.62 186 LEU A N 1
ATOM 1396 C CA . LEU A 1 186 ? 15.070 -7.663 -8.800 1.00 96.62 186 LEU A CA 1
ATOM 1397 C C . LEU A 1 186 ? 16.299 -6.890 -9.300 1.00 96.62 186 LEU A C 1
ATOM 1399 O O . LEU A 1 186 ? 16.372 -6.571 -10.480 1.00 96.62 186 LEU A O 1
ATOM 1403 N N . MET A 1 187 ? 17.261 -6.600 -8.420 1.00 95.56 187 MET A N 1
ATOM 1404 C CA . MET A 1 187 ? 18.435 -5.785 -8.760 1.00 95.56 187 MET A CA 1
ATOM 1405 C C . MET A 1 187 ? 19.523 -6.564 -9.514 1.00 95.56 187 MET A C 1
ATOM 1407 O O . MET A 1 187 ? 20.195 -6.001 -10.372 1.00 95.56 187 MET A O 1
ATOM 1411 N N . ILE A 1 188 ? 19.724 -7.845 -9.187 1.00 96.50 188 ILE A N 1
ATOM 1412 C CA . ILE A 1 188 ? 20.871 -8.648 -9.657 1.00 96.50 188 ILE A CA 1
ATOM 1413 C C . ILE A 1 188 ? 20.426 -9.759 -10.623 1.00 96.50 188 ILE A C 1
ATOM 1415 O O . ILE A 1 188 ? 21.199 -10.223 -11.455 1.00 96.50 188 ILE A O 1
ATOM 1419 N N . GLY A 1 189 ? 19.166 -10.192 -10.554 1.00 87.81 189 GLY A N 1
ATOM 1420 C CA . GLY A 1 189 ? 18.661 -11.404 -11.206 1.00 87.81 189 GLY A CA 1
ATOM 1421 C C . GLY A 1 189 ? 18.435 -11.347 -12.709 1.00 87.81 189 GLY A C 1
ATOM 1422 O O . GLY A 1 189 ? 17.798 -12.259 -13.235 1.00 87.81 189 GLY A O 1
ATOM 1423 N N . SER A 1 190 ? 18.903 -10.310 -13.409 1.00 91.19 190 SER A N 1
ATOM 1424 C CA . SER A 1 190 ? 18.653 -10.097 -14.847 1.00 91.19 190 SER A CA 1
ATOM 1425 C C . SER A 1 190 ? 17.161 -10.150 -15.234 1.00 91.19 190 SER A C 1
ATOM 1427 O O . SER A 1 190 ? 16.796 -10.579 -16.331 1.00 91.19 190 SER A O 1
ATOM 1429 N N . LEU A 1 191 ? 16.277 -9.738 -14.317 1.00 94.00 191 LEU A N 1
ATOM 1430 C CA . LEU A 1 191 ? 14.852 -9.604 -14.606 1.00 94.00 191 LEU A CA 1
ATOM 1431 C C . LEU A 1 191 ? 14.644 -8.387 -15.511 1.00 94.00 191 LEU A C 1
ATOM 1433 O O . LEU A 1 191 ? 15.150 -7.303 -15.236 1.00 94.00 191 LEU A O 1
ATOM 1437 N N . GLY A 1 192 ? 13.925 -8.586 -16.610 1.00 93.88 192 GLY A N 1
ATOM 1438 C CA . GLY A 1 192 ? 13.670 -7.537 -17.577 1.00 93.88 192 GLY A CA 1
ATOM 1439 C C . GLY A 1 192 ? 12.587 -7.880 -18.604 1.00 93.88 192 GLY A C 1
ATOM 1440 O O . GLY A 1 192 ? 11.998 -8.972 -18.609 1.00 93.88 192 GLY A O 1
ATOM 1441 N N . PRO A 1 193 ? 12.342 -6.960 -19.551 1.00 93.94 193 PRO A N 1
ATOM 1442 C CA . PRO A 1 193 ? 11.300 -7.108 -20.567 1.00 93.94 193 PRO A CA 1
ATOM 1443 C C . PRO A 1 193 ? 11.491 -8.296 -21.519 1.00 93.94 193 PRO A C 1
ATOM 1445 O O . PRO A 1 193 ? 10.528 -8.698 -22.168 1.00 93.94 193 PRO A O 1
ATOM 1448 N N . GLN A 1 194 ? 12.688 -8.892 -21.571 1.00 95.25 194 GLN A N 1
ATOM 1449 C CA . GLN A 1 194 ? 13.011 -10.059 -22.409 1.00 95.25 194 GLN A CA 1
ATOM 1450 C C . GLN A 1 194 ? 13.129 -11.376 -21.625 1.00 95.25 194 GLN A C 1
ATOM 1452 O O . GLN A 1 194 ? 13.393 -12.431 -22.197 1.00 95.25 194 GLN A O 1
ATOM 1457 N N . THR A 1 195 ? 12.929 -11.340 -20.306 1.00 96.06 195 THR A N 1
ATOM 1458 C CA . THR A 1 195 ? 12.941 -12.533 -19.454 1.00 96.06 195 THR A CA 1
ATOM 1459 C C . THR A 1 195 ? 11.846 -13.517 -19.881 1.00 96.06 195 THR A C 1
ATOM 1461 O O . THR A 1 195 ? 10.708 -13.112 -20.125 1.00 96.06 195 THR A O 1
ATOM 1464 N N . SER A 1 196 ? 12.171 -14.811 -19.945 1.00 96.75 196 SER A N 1
ATOM 1465 C CA . SER A 1 196 ? 11.228 -15.864 -20.340 1.00 96.75 196 SER A CA 1
ATOM 1466 C C . SER A 1 196 ? 10.038 -15.994 -19.371 1.00 96.75 196 SER A C 1
ATOM 1468 O O . SER A 1 196 ? 10.051 -15.486 -18.249 1.00 96.75 196 SER A O 1
ATOM 1470 N N . GLN A 1 197 ? 8.969 -16.675 -19.797 1.00 96.44 197 GLN A N 1
ATOM 1471 C CA . GLN A 1 197 ? 7.720 -16.768 -19.021 1.00 96.44 197 GLN A CA 1
ATOM 1472 C C . GLN A 1 197 ? 7.895 -17.461 -17.660 1.00 96.44 197 GLN A C 1
ATOM 1474 O O . GLN A 1 197 ? 7.299 -17.043 -16.671 1.00 96.44 197 GLN A O 1
ATOM 1479 N N . THR A 1 198 ? 8.738 -18.491 -17.577 1.00 97.31 198 THR A N 1
ATOM 1480 C CA . THR A 1 198 ? 8.949 -19.265 -16.344 1.00 97.31 198 THR A CA 1
ATOM 1481 C C . THR A 1 198 ? 9.456 -18.405 -15.173 1.00 97.31 198 THR A C 1
ATOM 1483 O O . THR A 1 198 ? 8.775 -18.355 -14.148 1.00 97.31 198 THR A O 1
ATOM 1486 N N . PRO A 1 199 ? 10.585 -17.674 -15.281 1.00 96.31 199 PRO A N 1
ATOM 1487 C CA . PRO A 1 199 ? 11.042 -16.776 -14.218 1.00 96.31 199 PRO A CA 1
ATOM 1488 C C . PRO A 1 199 ? 10.046 -15.653 -13.897 1.00 96.31 199 PRO A C 1
ATOM 1490 O O . PRO A 1 199 ? 9.925 -15.288 -12.729 1.00 96.31 199 PRO A O 1
ATOM 1493 N N . ARG A 1 200 ? 9.269 -15.159 -14.876 1.00 97.25 200 ARG A N 1
ATOM 1494 C CA . ARG A 1 200 ? 8.180 -14.197 -14.613 1.00 97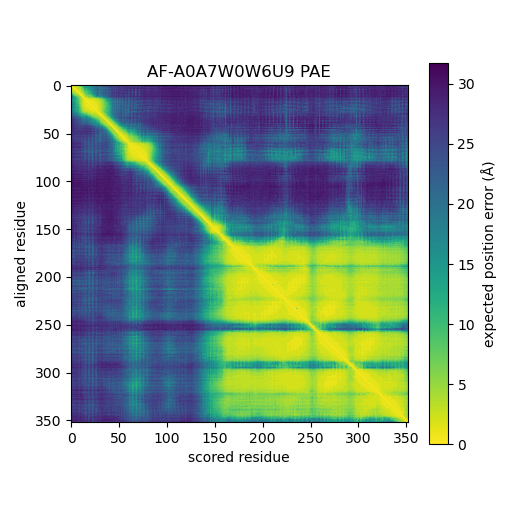.25 200 ARG A CA 1
ATOM 1495 C C . ARG A 1 200 ? 7.113 -14.776 -13.697 1.00 97.25 200 ARG A C 1
ATOM 1497 O O . ARG A 1 200 ? 6.731 -14.138 -12.719 1.00 97.25 200 ARG A O 1
ATOM 1504 N N . LEU A 1 201 ? 6.650 -15.990 -13.990 1.00 97.75 201 LEU A N 1
ATOM 1505 C CA . LEU A 1 201 ? 5.651 -16.680 -13.175 1.00 97.75 201 LEU A CA 1
ATOM 1506 C C . LEU A 1 201 ? 6.177 -16.961 -11.767 1.00 97.75 201 LEU A C 1
ATOM 1508 O O . LEU A 1 201 ? 5.472 -16.688 -10.797 1.00 97.75 201 LEU A O 1
ATOM 1512 N N . ILE A 1 202 ? 7.419 -17.440 -11.641 1.00 97.88 202 ILE A N 1
ATOM 1513 C CA . ILE A 1 202 ? 8.044 -17.691 -10.334 1.00 97.88 202 ILE A CA 1
ATOM 1514 C C . ILE A 1 202 ? 8.139 -16.387 -9.537 1.00 97.88 202 ILE A C 1
ATOM 1516 O O . ILE A 1 202 ? 7.753 -16.366 -8.371 1.00 97.88 202 ILE A O 1
ATOM 1520 N N . PHE A 1 203 ? 8.576 -15.289 -10.159 1.00 98.00 203 PHE A N 1
ATOM 1521 C CA . PHE A 1 203 ? 8.638 -13.981 -9.509 1.00 98.00 203 PHE A CA 1
ATOM 1522 C C . PHE A 1 203 ? 7.253 -13.498 -9.061 1.00 98.00 203 PHE A C 1
ATOM 1524 O O . PHE A 1 203 ? 7.073 -13.126 -7.903 1.00 98.00 203 PHE A O 1
ATOM 1531 N N . GLY A 1 204 ? 6.245 -13.566 -9.936 1.00 97.50 204 GLY A N 1
ATOM 1532 C CA . GLY A 1 204 ? 4.874 -13.164 -9.612 1.00 97.50 204 GLY A CA 1
ATOM 1533 C C . GLY A 1 204 ? 4.260 -13.982 -8.472 1.00 97.50 204 GLY A C 1
ATOM 1534 O O . GLY A 1 204 ? 3.641 -13.415 -7.565 1.00 97.50 204 GLY A O 1
ATOM 1535 N N . LEU A 1 205 ? 4.468 -15.303 -8.473 1.00 98.38 205 LEU A N 1
ATOM 1536 C CA . LEU A 1 205 ? 4.032 -16.195 -7.396 1.00 98.38 205 LEU A CA 1
ATOM 1537 C C . LEU A 1 205 ? 4.776 -15.910 -6.091 1.00 98.38 205 LEU A C 1
ATOM 1539 O O . LEU A 1 205 ? 4.142 -15.851 -5.039 1.00 98.38 205 LEU A O 1
ATOM 1543 N N . ALA A 1 206 ? 6.090 -15.685 -6.153 1.00 98.06 206 ALA A N 1
ATOM 1544 C CA . ALA A 1 206 ? 6.902 -15.384 -4.983 1.00 98.06 206 ALA A CA 1
ATOM 1545 C C . ALA A 1 206 ? 6.486 -14.053 -4.338 1.00 98.06 206 ALA A C 1
ATOM 1547 O O . ALA A 1 206 ? 6.230 -14.017 -3.136 1.00 98.06 206 ALA A O 1
ATOM 1548 N N . VAL A 1 207 ? 6.313 -12.985 -5.126 1.00 98.31 207 VAL A N 1
ATOM 1549 C CA . VAL A 1 207 ? 5.831 -11.682 -4.634 1.00 98.31 207 VAL A CA 1
ATOM 1550 C C . VAL A 1 207 ? 4.419 -11.794 -4.057 1.00 98.31 207 VAL A C 1
ATOM 1552 O O . VAL A 1 207 ? 4.148 -11.260 -2.981 1.00 98.31 207 VAL A O 1
ATOM 1555 N N . SER A 1 208 ? 3.518 -12.523 -4.722 1.00 98.25 208 SER A N 1
ATOM 1556 C CA . SER A 1 208 ? 2.141 -12.710 -4.243 1.00 98.25 208 SER A CA 1
ATOM 1557 C C . SER A 1 208 ? 2.093 -13.509 -2.939 1.00 98.25 208 SER A C 1
ATOM 1559 O O . SER A 1 208 ? 1.420 -13.106 -1.987 1.00 98.25 208 SER A O 1
ATOM 1561 N N . GLY A 1 209 ? 2.835 -14.617 -2.868 1.00 98.25 209 GLY A N 1
ATOM 1562 C CA . GLY A 1 209 ? 2.958 -15.444 -1.670 1.00 98.25 209 GLY A CA 1
ATOM 1563 C C . GLY A 1 209 ? 3.565 -14.666 -0.507 1.00 98.25 209 GLY A C 1
ATOM 1564 O O . GLY A 1 209 ? 3.030 -14.691 0.602 1.00 98.25 209 GLY A O 1
ATOM 1565 N N . LEU A 1 210 ? 4.617 -13.892 -0.770 1.00 97.88 210 LEU A N 1
ATOM 1566 C CA . LEU A 1 210 ? 5.260 -13.050 0.230 1.00 97.88 210 LEU A CA 1
ATOM 1567 C C . LEU A 1 210 ? 4.348 -11.911 0.707 1.00 97.88 210 LEU A C 1
ATOM 1569 O O . LEU A 1 210 ? 4.276 -11.631 1.906 1.00 97.88 210 LEU A O 1
ATOM 1573 N N . GLY A 1 211 ? 3.579 -11.307 -0.200 1.00 97.75 211 GLY A N 1
ATOM 1574 C CA . GLY A 1 211 ? 2.526 -10.356 0.141 1.00 97.75 211 GLY A CA 1
ATOM 1575 C C . GLY A 1 211 ? 1.489 -10.976 1.080 1.00 97.75 211 GLY A C 1
ATOM 1576 O O . GLY A 1 211 ? 1.217 -10.425 2.145 1.00 97.75 211 GLY A O 1
ATOM 1577 N N . LEU A 1 212 ? 0.958 -12.158 0.756 1.00 98.00 212 LEU A N 1
ATOM 1578 C CA . LEU A 1 212 ? 0.006 -12.859 1.625 1.00 98.00 212 LEU A CA 1
ATOM 1579 C C . LEU A 1 212 ? 0.607 -13.177 3.003 1.00 98.00 212 LEU A C 1
ATOM 1581 O O . LEU A 1 212 ? -0.037 -12.907 4.016 1.00 98.00 212 LEU A O 1
ATOM 1585 N N . LEU A 1 213 ? 1.846 -13.674 3.055 1.00 97.19 213 LEU A N 1
ATOM 1586 C CA . LEU A 1 213 ? 2.555 -13.972 4.306 1.00 97.19 213 LEU A CA 1
ATOM 1587 C C . LEU A 1 213 ? 2.810 -12.724 5.161 1.00 97.19 213 LEU A C 1
ATOM 1589 O O . LEU A 1 213 ? 2.785 -12.806 6.386 1.00 97.19 213 LEU A O 1
ATOM 1593 N N . THR A 1 214 ? 3.012 -11.565 4.535 1.00 97.25 214 THR A N 1
ATOM 1594 C CA . THR A 1 214 ? 3.218 -10.291 5.238 1.00 97.25 214 THR A CA 1
ATOM 1595 C C . THR A 1 214 ? 1.896 -9.725 5.751 1.00 97.25 214 THR A C 1
ATOM 1597 O O . THR A 1 214 ? 1.751 -9.374 6.925 1.00 97.25 214 THR A O 1
ATOM 1600 N N . TRP A 1 215 ? 0.903 -9.630 4.867 1.00 97.50 215 TRP A N 1
ATOM 1601 C CA . TRP A 1 215 ? -0.292 -8.831 5.110 1.00 97.50 215 TRP A CA 1
ATOM 1602 C C . TRP A 1 215 ? -1.459 -9.621 5.705 1.00 97.50 215 TRP A C 1
ATOM 1604 O O . TRP A 1 215 ? -2.324 -9.009 6.329 1.00 97.50 215 TRP A O 1
ATOM 1614 N N . ALA A 1 216 ? -1.534 -10.948 5.546 1.00 96.81 216 ALA A N 1
ATOM 1615 C CA . ALA A 1 216 ? -2.611 -11.751 6.141 1.00 96.81 216 ALA A CA 1
ATOM 1616 C C . ALA A 1 216 ? -2.509 -11.844 7.673 1.00 96.81 216 ALA A C 1
ATOM 1618 O O . ALA A 1 216 ? -3.506 -11.544 8.342 1.00 96.81 216 ALA A O 1
ATOM 1619 N N . PRO A 1 217 ? -1.335 -12.145 8.270 1.00 95.50 217 PRO A N 1
ATOM 1620 C CA . PRO A 1 217 ? -1.188 -12.122 9.724 1.00 95.50 217 PRO A CA 1
ATOM 1621 C C . PRO A 1 217 ? -1.430 -10.723 10.292 1.00 95.50 217 PRO A C 1
ATOM 1623 O O . PRO A 1 217 ? -2.070 -10.579 11.332 1.00 95.50 217 PRO A O 1
ATOM 1626 N N . LEU A 1 218 ? -0.982 -9.682 9.581 1.00 94.88 218 LEU A N 1
ATOM 1627 C CA . LEU A 1 218 ? -1.167 -8.297 10.003 1.00 94.88 218 LEU A CA 1
ATOM 1628 C C . LEU A 1 218 ? -2.638 -7.866 9.946 1.00 94.88 218 LEU A C 1
ATOM 1630 O O . LEU A 1 218 ? -3.127 -7.238 10.886 1.00 94.88 218 LEU A O 1
ATOM 1634 N N . GLN A 1 219 ? -3.368 -8.245 8.892 1.00 95.50 219 GLN A N 1
ATOM 1635 C CA . GLN A 1 219 ? -4.816 -8.040 8.789 1.00 95.50 219 GLN A CA 1
ATOM 1636 C C . GLN A 1 219 ? -5.554 -8.753 9.922 1.00 95.50 219 GLN A C 1
ATOM 1638 O O . GLN A 1 219 ? -6.464 -8.180 10.519 1.00 95.50 219 GLN A O 1
ATOM 1643 N N . TRP A 1 220 ? -5.163 -9.985 10.239 1.00 93.69 220 TRP A N 1
ATOM 1644 C CA . TRP A 1 220 ? -5.777 -10.744 11.320 1.00 93.69 220 TRP A CA 1
ATOM 1645 C C . TRP A 1 220 ? -5.501 -10.123 12.696 1.00 93.69 220 TRP A C 1
ATOM 1647 O O . TRP A 1 220 ? -6.431 -9.948 13.484 1.00 93.69 220 TRP A O 1
ATOM 1657 N N . ALA A 1 221 ? -4.259 -9.705 12.955 1.00 92.25 221 ALA A N 1
ATOM 1658 C CA . ALA A 1 221 ? -3.856 -9.077 14.213 1.00 92.25 221 ALA A CA 1
ATOM 1659 C C . ALA A 1 221 ? -4.517 -7.704 14.436 1.00 92.25 221 ALA A C 1
ATOM 1661 O O . ALA A 1 221 ? -4.905 -7.378 15.556 1.00 92.25 221 ALA A O 1
ATOM 1662 N N . THR A 1 222 ? -4.670 -6.903 13.378 1.00 89.75 222 THR A N 1
ATOM 1663 C CA . THR A 1 222 ? -5.234 -5.540 13.457 1.00 89.75 222 THR A CA 1
ATOM 1664 C C . THR A 1 222 ? -6.736 -5.474 13.177 1.00 89.75 222 THR A C 1
ATOM 1666 O O . THR A 1 222 ? -7.356 -4.437 13.400 1.00 89.75 222 THR A O 1
ATOM 1669 N N . ARG A 1 223 ? -7.339 -6.566 12.684 1.00 90.12 223 ARG A N 1
ATOM 1670 C CA . ARG A 1 223 ? -8.738 -6.640 12.220 1.00 90.12 223 ARG A CA 1
ATOM 1671 C C . ARG A 1 223 ? -9.094 -5.569 11.179 1.00 90.12 223 ARG A C 1
ATOM 1673 O O . ARG A 1 223 ? -10.250 -5.163 11.070 1.00 90.12 223 ARG A O 1
ATOM 1680 N N . LEU A 1 224 ? -8.111 -5.109 10.404 1.00 90.94 224 LEU A N 1
ATOM 1681 C CA . LEU A 1 224 ? -8.294 -4.123 9.341 1.00 90.94 224 LEU A CA 1
ATOM 1682 C C . LEU A 1 224 ? -8.668 -4.844 8.037 1.00 90.94 224 LEU A C 1
ATOM 1684 O O . LEU A 1 224 ? -7.791 -5.423 7.396 1.00 90.94 224 LEU A O 1
ATOM 1688 N N . PRO A 1 225 ? -9.947 -4.845 7.617 1.00 92.56 225 PRO A N 1
ATOM 1689 C CA . PRO A 1 225 ? -10.346 -5.567 6.417 1.00 92.56 225 PRO A CA 1
ATOM 1690 C C . PRO A 1 225 ? -9.682 -4.957 5.179 1.00 92.56 225 PRO A C 1
ATOM 1692 O O . PRO A 1 225 ? -9.432 -3.752 5.124 1.00 92.56 225 PRO A O 1
ATOM 1695 N N . VAL A 1 226 ? -9.468 -5.790 4.159 1.00 94.75 226 VAL A N 1
ATOM 1696 C CA . VAL A 1 226 ? -8.906 -5.405 2.849 1.00 94.75 226 VAL A CA 1
ATOM 1697 C C . VAL A 1 226 ? -7.413 -5.023 2.898 1.00 94.75 226 VAL A C 1
ATOM 1699 O O . VAL A 1 226 ? -6.823 -4.747 1.857 1.00 94.75 226 VAL A O 1
ATOM 1702 N N . LEU A 1 227 ? -6.757 -5.062 4.064 1.00 96.31 227 LEU A N 1
ATOM 1703 C CA . LEU A 1 227 ? -5.320 -4.790 4.184 1.00 96.31 227 LEU A CA 1
ATOM 1704 C C . LEU A 1 227 ? -4.487 -5.790 3.370 1.00 96.31 227 LEU A C 1
ATOM 1706 O O . LEU A 1 227 ? -3.605 -5.378 2.622 1.00 96.31 227 LEU A O 1
ATOM 1710 N N . THR A 1 228 ? -4.814 -7.082 3.453 1.00 97.69 228 THR A N 1
ATOM 1711 C CA . THR A 1 228 ? -4.134 -8.142 2.699 1.00 97.69 228 THR A CA 1
ATOM 1712 C C . THR A 1 228 ? -4.245 -7.930 1.201 1.00 97.69 228 THR A C 1
ATOM 1714 O O . THR A 1 228 ? -3.240 -7.954 0.503 1.00 97.69 228 THR A O 1
ATOM 1717 N N . TRP A 1 229 ? -5.453 -7.648 0.713 1.00 97.88 229 TRP A N 1
ATOM 1718 C CA . TRP A 1 229 ? -5.676 -7.373 -0.703 1.00 97.88 229 TRP A CA 1
ATOM 1719 C C . TRP A 1 229 ? -4.852 -6.173 -1.182 1.00 97.88 229 TRP A C 1
ATOM 1721 O O . TRP A 1 229 ? -4.108 -6.287 -2.150 1.00 97.88 229 TRP A O 1
ATOM 1731 N N . ARG A 1 230 ? -4.934 -5.037 -0.477 1.00 97.50 230 ARG A N 1
ATOM 1732 C CA . ARG A 1 230 ? -4.229 -3.802 -0.858 1.00 97.50 230 ARG A CA 1
ATOM 1733 C C . ARG A 1 230 ? -2.717 -3.976 -0.847 1.00 97.50 230 ARG A C 1
ATOM 1735 O O . ARG A 1 230 ? -2.060 -3.528 -1.778 1.00 97.50 230 ARG A O 1
ATOM 1742 N N . GLY A 1 231 ? -2.188 -4.631 0.184 1.00 97.69 231 GLY A N 1
ATOM 1743 C CA . GLY A 1 231 ? -0.759 -4.871 0.325 1.00 97.69 231 GLY A CA 1
ATOM 1744 C C . GLY A 1 231 ? -0.227 -5.821 -0.740 1.00 97.69 231 GLY A C 1
ATOM 1745 O O . GLY A 1 231 ? 0.722 -5.474 -1.435 1.00 97.69 231 GLY A O 1
ATOM 1746 N N . THR A 1 232 ? -0.856 -6.986 -0.916 1.00 98.25 232 THR A N 1
ATOM 1747 C CA . THR A 1 232 ? -0.405 -7.988 -1.892 1.00 98.25 232 THR A CA 1
ATOM 1748 C C . THR A 1 232 ? -0.526 -7.473 -3.323 1.00 98.25 232 THR A C 1
ATOM 1750 O O . THR A 1 232 ? 0.428 -7.578 -4.086 1.00 98.25 232 THR A O 1
ATOM 1753 N N . VAL A 1 233 ? -1.663 -6.872 -3.687 1.00 98.31 233 VAL A N 1
ATOM 1754 C CA . VAL A 1 233 ? -1.876 -6.358 -5.049 1.00 98.31 233 VAL A CA 1
ATOM 1755 C C . VAL A 1 233 ? -1.038 -5.115 -5.312 1.00 98.31 233 VAL A C 1
ATOM 1757 O O . VAL A 1 233 ? -0.423 -5.026 -6.365 1.00 98.31 233 VAL A O 1
ATOM 1760 N N . GLY A 1 234 ? -0.967 -4.176 -4.365 1.00 98.12 234 GLY A N 1
ATOM 1761 C CA . GLY A 1 234 ? -0.173 -2.958 -4.521 1.00 98.12 234 GLY A CA 1
ATOM 1762 C C . GLY A 1 234 ? 1.306 -3.263 -4.738 1.00 98.12 234 GLY A C 1
ATOM 1763 O O . GLY A 1 234 ? 1.875 -2.854 -5.747 1.00 98.12 234 GLY A O 1
ATOM 1764 N N . TRP A 1 235 ? 1.916 -4.043 -3.838 1.00 98.31 235 TRP A N 1
ATOM 1765 C CA . TRP A 1 235 ? 3.318 -4.446 -3.985 1.00 98.31 235 TRP A CA 1
ATOM 1766 C C . TRP A 1 235 ? 3.547 -5.365 -5.184 1.00 98.31 235 TRP A C 1
ATOM 1768 O O . TRP A 1 235 ? 4.570 -5.234 -5.850 1.00 98.31 235 TRP A O 1
ATOM 1778 N N . GLY A 1 236 ? 2.587 -6.241 -5.496 1.00 98.19 236 GLY A N 1
ATOM 1779 C CA . GLY A 1 236 ? 2.602 -7.057 -6.707 1.00 98.19 236 GLY A CA 1
ATOM 1780 C C . GLY A 1 236 ? 2.696 -6.204 -7.966 1.00 98.19 236 GLY A C 1
ATOM 1781 O O . GLY A 1 236 ? 3.600 -6.410 -8.765 1.00 98.19 236 GLY A O 1
ATOM 1782 N N . ILE A 1 237 ? 1.827 -5.200 -8.108 1.00 98.12 237 ILE A N 1
ATOM 1783 C CA . ILE A 1 237 ? 1.843 -4.276 -9.247 1.00 98.12 237 ILE A CA 1
ATOM 1784 C C . ILE A 1 237 ? 3.166 -3.507 -9.303 1.00 98.12 237 ILE A C 1
ATOM 1786 O O . ILE A 1 237 ? 3.789 -3.470 -10.360 1.00 98.12 237 ILE A O 1
ATOM 1790 N N . VAL A 1 238 ? 3.620 -2.922 -8.188 1.00 98.00 238 VAL A N 1
ATOM 1791 C CA . VAL A 1 238 ? 4.859 -2.120 -8.150 1.00 98.00 238 VAL A CA 1
ATOM 1792 C C . VAL A 1 238 ? 6.073 -2.956 -8.545 1.00 98.00 238 VAL A C 1
ATOM 1794 O O . VAL A 1 238 ? 6.834 -2.558 -9.417 1.00 98.00 238 VAL A O 1
ATOM 1797 N N . LEU A 1 239 ? 6.254 -4.136 -7.953 1.00 97.88 239 LEU A N 1
ATOM 1798 C CA . LEU A 1 239 ? 7.415 -4.966 -8.268 1.00 97.88 239 LEU A CA 1
ATOM 1799 C C . LEU A 1 239 ? 7.326 -5.597 -9.654 1.00 97.88 239 LEU A C 1
ATOM 1801 O O . LEU A 1 239 ? 8.340 -5.707 -10.331 1.00 97.88 239 LEU A O 1
ATOM 1805 N N . TRP A 1 240 ? 6.130 -5.988 -10.097 1.00 97.94 240 TRP A N 1
ATOM 1806 C CA . TRP A 1 240 ? 5.935 -6.525 -11.441 1.00 97.94 240 TRP A CA 1
ATOM 1807 C C . TRP A 1 240 ? 6.241 -5.487 -12.520 1.00 97.94 240 TRP A C 1
ATOM 1809 O O . TRP A 1 240 ? 6.916 -5.790 -13.502 1.00 97.94 240 TRP A O 1
ATOM 1819 N N . THR A 1 241 ? 5.756 -4.258 -12.330 1.00 96.81 241 THR A N 1
ATOM 1820 C CA . THR A 1 241 ? 6.026 -3.153 -13.257 1.00 96.81 241 THR A CA 1
ATOM 1821 C C . THR A 1 241 ? 7.514 -2.826 -13.284 1.00 96.81 241 THR A C 1
ATOM 1823 O O . THR A 1 241 ? 8.089 -2.801 -14.363 1.00 96.81 241 THR A O 1
ATOM 1826 N N . LEU A 1 242 ? 8.168 -2.708 -12.124 1.00 96.00 242 LEU A N 1
ATOM 1827 C CA . LEU A 1 242 ? 9.618 -2.488 -12.056 1.00 96.00 242 LEU A CA 1
ATOM 1828 C C . LEU A 1 242 ? 10.445 -3.619 -12.689 1.00 96.00 242 LEU A C 1
ATOM 1830 O O . LEU A 1 242 ? 11.502 -3.348 -13.247 1.00 96.00 242 LEU A O 1
ATOM 1834 N N . ALA A 1 243 ? 9.993 -4.873 -12.599 1.00 96.50 243 ALA A N 1
ATOM 1835 C CA . ALA A 1 243 ? 10.742 -6.024 -13.103 1.00 96.50 243 ALA A CA 1
ATOM 1836 C C . ALA A 1 243 ? 10.613 -6.230 -14.617 1.00 96.50 243 ALA A C 1
ATOM 1838 O O . ALA A 1 243 ? 11.568 -6.647 -15.268 1.00 96.50 243 ALA A O 1
ATOM 1839 N N . PHE A 1 244 ? 9.419 -6.026 -15.181 1.00 96.75 244 PHE A N 1
ATOM 1840 C CA . PHE A 1 244 ? 9.104 -6.536 -16.522 1.00 96.75 244 PHE A CA 1
ATOM 1841 C C . PHE A 1 244 ? 8.575 -5.495 -17.495 1.00 96.75 244 PHE A C 1
ATOM 1843 O O . PHE A 1 244 ? 8.571 -5.757 -18.700 1.00 96.75 244 PHE A O 1
ATOM 1850 N N . VAL A 1 245 ? 8.116 -4.344 -17.009 1.00 94.75 245 VAL A N 1
ATOM 1851 C CA . VAL A 1 245 ? 7.649 -3.276 -17.889 1.00 94.75 245 VAL A CA 1
ATOM 1852 C C . VAL A 1 245 ? 8.866 -2.438 -18.284 1.00 94.75 245 VAL A C 1
ATOM 1854 O O . VAL A 1 245 ? 9.591 -1.981 -17.400 1.00 94.75 245 VAL A O 1
ATOM 1857 N N . PRO A 1 246 ? 9.140 -2.266 -19.592 1.00 90.25 246 PRO A N 1
ATOM 1858 C CA . PRO A 1 246 ? 10.248 -1.430 -20.028 1.00 90.25 246 PRO A CA 1
ATOM 1859 C C . PRO A 1 246 ? 10.074 -0.006 -19.489 1.00 90.25 246 PRO A C 1
ATOM 1861 O O . PRO A 1 246 ? 8.940 0.479 -19.404 1.00 90.25 246 PRO A O 1
ATOM 1864 N N . PRO A 1 247 ? 11.177 0.670 -19.126 1.00 85.81 247 PRO A N 1
ATOM 1865 C CA . PRO A 1 247 ? 11.095 2.057 -18.727 1.00 85.81 247 PRO A CA 1
ATOM 1866 C C . PRO A 1 247 ? 10.534 2.874 -19.902 1.00 85.81 247 PRO A C 1
ATOM 1868 O O . PRO A 1 247 ? 10.940 2.659 -21.048 1.00 85.81 247 PRO A O 1
ATOM 1871 N N . PRO A 1 248 ? 9.600 3.791 -19.634 1.00 82.12 248 PRO A N 1
ATOM 1872 C CA . PRO A 1 248 ? 9.015 4.642 -20.660 1.00 82.12 248 PRO A CA 1
ATOM 1873 C C . PRO A 1 248 ? 10.114 5.474 -21.328 1.00 82.12 248 PRO A C 1
ATOM 1875 O O . PRO A 1 248 ? 10.936 6.099 -20.657 1.00 82.12 248 PRO A O 1
ATOM 1878 N N . THR A 1 249 ? 10.158 5.437 -22.660 1.00 77.38 249 THR A N 1
ATOM 1879 C CA . THR A 1 249 ? 11.230 6.066 -23.451 1.00 77.38 249 THR A CA 1
ATOM 1880 C C . THR A 1 249 ? 10.971 7.538 -23.742 1.00 77.38 249 THR A C 1
ATOM 1882 O O . THR A 1 249 ? 11.900 8.270 -24.074 1.00 77.38 249 THR A O 1
ATOM 1885 N N . GLN A 1 250 ? 9.715 7.979 -23.646 1.00 73.56 250 GLN A N 1
ATOM 1886 C CA . GLN A 1 250 ? 9.325 9.368 -23.866 1.00 73.56 250 GLN A CA 1
ATOM 1887 C C . GLN A 1 250 ? 8.912 10.012 -22.544 1.00 73.56 250 GLN A C 1
ATOM 1889 O O . GLN A 1 250 ? 8.295 9.376 -21.690 1.00 73.56 250 GLN A O 1
ATOM 1894 N N . ALA A 1 251 ? 9.246 11.292 -22.372 1.00 65.62 251 ALA A N 1
ATOM 1895 C CA . ALA A 1 251 ? 8.742 12.070 -21.247 1.00 65.62 251 ALA A CA 1
ATOM 1896 C C . ALA A 1 251 ? 7.204 12.104 -21.290 1.00 65.62 251 ALA A C 1
ATOM 1898 O O . ALA A 1 251 ? 6.629 12.198 -22.374 1.00 65.62 251 ALA A O 1
ATOM 1899 N N . LEU A 1 252 ? 6.549 12.102 -20.121 1.00 63.50 252 LEU A N 1
ATOM 1900 C CA . LEU A 1 252 ? 5.079 12.094 -19.960 1.00 63.50 252 LEU A CA 1
ATOM 1901 C C . LEU A 1 252 ? 4.334 13.12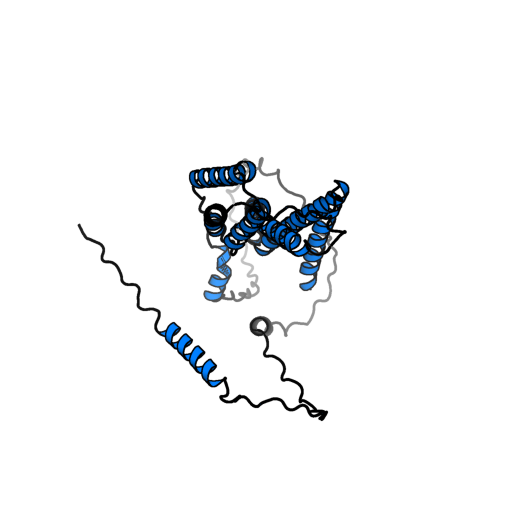5 -20.835 1.00 63.50 252 LEU A C 1
ATOM 1903 O O . LEU A 1 252 ? 3.153 12.963 -21.122 1.00 63.50 252 LEU A O 1
ATOM 1907 N N . VAL A 1 253 ? 5.021 14.204 -21.212 1.00 61.62 253 VAL A N 1
ATOM 1908 C CA . VAL A 1 253 ? 4.497 15.344 -21.974 1.00 61.62 253 VAL A CA 1
ATOM 1909 C C . VAL A 1 253 ? 4.510 15.096 -23.492 1.00 61.62 253 VAL A C 1
ATOM 1911 O O . VAL A 1 253 ? 3.742 15.720 -24.215 1.00 61.62 253 VAL A O 1
ATOM 1914 N N . ALA A 1 254 ? 5.360 14.192 -23.990 1.00 63.78 254 ALA A N 1
ATOM 1915 C CA . ALA A 1 254 ? 5.657 14.049 -25.418 1.00 63.78 254 ALA A CA 1
ATOM 1916 C C . ALA A 1 254 ? 4.795 13.006 -26.158 1.00 63.78 254 ALA A C 1
ATOM 1918 O O . ALA A 1 254 ? 4.784 12.998 -27.387 1.00 63.78 254 ALA A O 1
ATOM 1919 N N . GLY A 1 255 ? 4.039 12.161 -25.451 1.00 57.38 255 GLY A N 1
ATOM 1920 C CA . GLY A 1 255 ? 3.180 11.169 -26.093 1.00 57.38 255 GLY A CA 1
ATOM 1921 C C . GLY A 1 255 ? 2.347 10.350 -25.111 1.00 57.38 255 GLY A C 1
ATOM 1922 O O . GLY A 1 255 ? 2.816 9.946 -24.052 1.00 57.38 255 GLY A O 1
ATOM 1923 N N . LEU A 1 256 ? 1.103 10.057 -25.502 1.00 68.50 256 LEU A N 1
ATOM 1924 C CA . LEU A 1 256 ? 0.105 9.304 -24.731 1.00 68.50 256 LEU A CA 1
ATOM 1925 C C . LEU A 1 256 ? 0.314 7.774 -24.564 1.00 68.50 256 LEU A C 1
ATOM 1927 O O . LEU A 1 256 ? -0.379 7.228 -23.699 1.00 68.50 256 LEU A O 1
ATOM 1931 N N . PRO A 1 257 ? 1.154 7.029 -25.327 1.00 73.31 257 PRO A N 1
ATOM 1932 C CA . PRO A 1 257 ? 1.048 5.565 -25.330 1.00 73.31 257 PRO A CA 1
ATOM 1933 C C . PRO A 1 257 ? 1.438 4.925 -23.990 1.00 73.31 257 PRO A C 1
ATOM 1935 O O . PRO A 1 257 ? 0.916 3.863 -23.656 1.00 73.31 257 PRO A O 1
ATOM 1938 N N . ASP A 1 258 ? 2.258 5.603 -23.181 1.00 83.75 258 ASP A N 1
ATOM 1939 C CA . ASP A 1 258 ? 2.766 5.071 -21.912 1.00 83.75 258 ASP A CA 1
ATOM 1940 C C . ASP A 1 258 ? 1.890 5.438 -20.695 1.00 83.75 258 ASP A C 1
ATOM 1942 O O . ASP A 1 258 ? 2.121 4.947 -19.586 1.00 83.75 258 ASP A O 1
ATOM 1946 N N . ILE A 1 259 ? 0.836 6.253 -20.870 1.00 88.25 259 ILE A N 1
ATOM 1947 C CA . ILE A 1 259 ? -0.072 6.653 -19.774 1.00 88.25 259 ILE A CA 1
ATOM 1948 C C . ILE A 1 259 ? -0.630 5.451 -18.991 1.00 88.25 259 ILE A C 1
ATOM 1950 O O . ILE A 1 259 ? -0.623 5.508 -17.758 1.00 88.25 259 ILE A O 1
ATOM 1954 N N . PRO A 1 260 ? -1.084 4.349 -19.623 1.00 90.94 260 PRO A N 1
ATOM 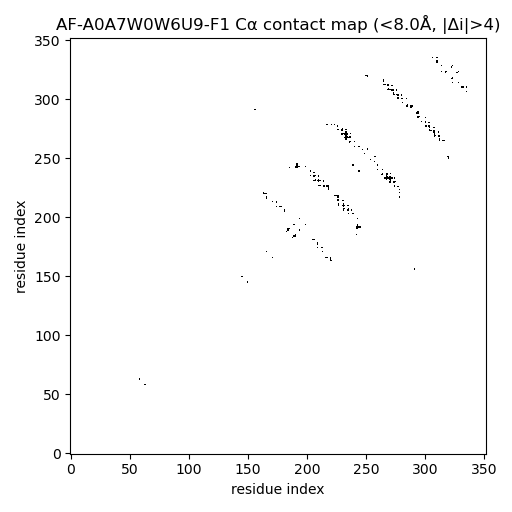1955 C CA . PRO A 1 260 ? -1.609 3.201 -18.885 1.00 90.94 260 PRO A CA 1
ATOM 1956 C C . PRO A 1 260 ? -0.576 2.566 -17.947 1.00 90.94 260 PRO A C 1
ATOM 1958 O O . PRO A 1 260 ? -0.931 2.138 -16.849 1.00 90.94 260 PRO A O 1
ATOM 1961 N N . VAL A 1 261 ? 0.698 2.540 -18.349 1.00 91.69 261 VAL A N 1
ATOM 1962 C CA . VAL A 1 261 ? 1.799 1.998 -17.542 1.00 91.69 261 VAL A CA 1
ATOM 1963 C C . VAL A 1 261 ? 2.029 2.866 -16.310 1.00 91.69 261 VAL A C 1
ATOM 1965 O O . VAL A 1 261 ? 2.096 2.347 -15.195 1.00 91.69 261 VAL A O 1
ATOM 1968 N N . TYR A 1 262 ? 2.074 4.186 -16.489 1.00 91.25 262 TYR A N 1
ATOM 1969 C CA . TYR A 1 262 ? 2.197 5.126 -15.378 1.00 91.25 262 TYR A CA 1
ATOM 1970 C C . TYR A 1 262 ? 1.009 5.048 -14.419 1.00 91.25 262 TYR A C 1
ATOM 1972 O O . TYR A 1 262 ? 1.204 4.985 -13.208 1.00 91.25 262 TYR A O 1
ATOM 1980 N N . LEU A 1 263 ? -0.222 4.996 -14.935 1.00 94.06 263 LEU A N 1
ATOM 1981 C CA . LEU A 1 263 ? -1.423 4.845 -14.107 1.00 94.06 263 LEU A CA 1
ATOM 1982 C C . LEU A 1 263 ? -1.400 3.540 -13.308 1.00 94.06 263 LEU A C 1
ATOM 1984 O O . LEU A 1 263 ? -1.736 3.543 -12.122 1.00 94.06 263 LEU A O 1
ATOM 1988 N N . LEU A 1 264 ? -0.974 2.440 -13.933 1.00 95.56 264 LEU A N 1
ATOM 1989 C CA . LEU A 1 264 ? -0.815 1.155 -13.263 1.00 95.56 264 LEU A CA 1
ATOM 1990 C C . LEU A 1 264 ? 0.242 1.247 -12.153 1.00 95.56 264 LEU A C 1
ATOM 1992 O O . LEU A 1 264 ? -0.029 0.842 -11.022 1.00 95.56 264 LEU A O 1
ATOM 1996 N N . PHE A 1 265 ? 1.407 1.832 -12.442 1.00 96.06 265 PHE A N 1
ATOM 1997 C CA . PHE A 1 265 ? 2.485 2.012 -11.471 1.00 96.06 265 PHE A CA 1
ATOM 1998 C C . PHE A 1 265 ? 2.065 2.907 -10.297 1.00 96.06 265 PHE A C 1
ATOM 2000 O O . PHE A 1 265 ? 2.170 2.491 -9.143 1.00 96.06 265 PHE A O 1
ATOM 2007 N N . PHE A 1 266 ? 1.524 4.102 -10.558 1.00 96.44 266 PHE A N 1
ATOM 2008 C CA . PHE A 1 266 ? 1.083 5.031 -9.513 1.00 96.44 266 PHE A CA 1
ATOM 2009 C C . PHE A 1 266 ? -0.094 4.477 -8.705 1.00 96.44 266 PHE A C 1
ATOM 2011 O O . PHE A 1 266 ? -0.134 4.646 -7.486 1.00 96.44 266 PHE A O 1
ATOM 2018 N N . GLY A 1 267 ? -1.023 3.760 -9.346 1.00 97.94 267 GLY A N 1
ATOM 2019 C CA . GLY A 1 267 ? -2.104 3.051 -8.662 1.00 97.94 267 GLY A CA 1
ATOM 2020 C C . GLY A 1 267 ? -1.582 1.943 -7.741 1.00 97.94 267 GLY A C 1
ATOM 2021 O O . GLY A 1 267 ? -2.017 1.833 -6.591 1.00 97.94 267 GLY A O 1
ATOM 2022 N N . GLY A 1 268 ? -0.601 1.164 -8.207 1.00 98.00 268 GLY A N 1
ATOM 2023 C CA . GLY A 1 268 ? 0.109 0.175 -7.396 1.00 98.00 268 GLY A CA 1
ATOM 2024 C C . GLY A 1 268 ? 0.836 0.812 -6.213 1.00 98.00 268 GLY A C 1
ATOM 2025 O O . GLY A 1 268 ? 0.686 0.356 -5.079 1.00 98.00 268 GLY A O 1
ATOM 2026 N N . LEU A 1 269 ? 1.552 1.913 -6.452 1.00 98.00 269 LEU A N 1
ATOM 2027 C CA . LEU A 1 269 ? 2.300 2.649 -5.435 1.00 98.00 269 LEU A CA 1
ATOM 2028 C C . LEU A 1 269 ? 1.375 3.250 -4.372 1.00 98.00 269 LEU A C 1
ATOM 2030 O O . LEU A 1 269 ? 1.658 3.138 -3.177 1.00 98.00 269 LEU A O 1
ATOM 2034 N N . PHE A 1 270 ? 0.238 3.815 -4.783 1.00 98.25 270 PHE A N 1
ATOM 2035 C CA . PHE A 1 270 ? -0.823 4.268 -3.883 1.00 98.25 270 PHE A CA 1
ATOM 2036 C C . PHE A 1 270 ? -1.337 3.121 -3.004 1.00 98.25 270 PHE A C 1
ATOM 2038 O O . PHE A 1 270 ? -1.441 3.268 -1.786 1.00 98.25 270 PHE A O 1
ATOM 2045 N N . LEU A 1 271 ? -1.646 1.960 -3.592 1.00 98.06 271 LEU A N 1
ATOM 2046 C CA . LEU A 1 271 ? -2.131 0.794 -2.845 1.00 98.06 271 LEU A CA 1
ATOM 2047 C C . LEU A 1 271 ? -1.082 0.265 -1.858 1.00 98.06 271 LEU A C 1
ATOM 2049 O O . LEU A 1 271 ? -1.418 0.004 -0.700 1.00 98.06 271 LEU A O 1
ATOM 2053 N N . ALA A 1 272 ? 0.173 0.146 -2.297 1.00 98.12 272 ALA A N 1
ATOM 2054 C CA . ALA A 1 272 ? 1.290 -0.351 -1.501 1.00 98.12 272 ALA A CA 1
ATOM 2055 C C . ALA A 1 272 ? 1.588 0.562 -0.303 1.00 98.12 272 ALA A C 1
ATOM 2057 O O . ALA A 1 272 ? 1.626 0.104 0.841 1.00 98.12 272 ALA A O 1
ATOM 2058 N N . SER A 1 273 ? 1.731 1.867 -0.544 1.00 98.06 273 SER A N 1
ATOM 2059 C CA . SER A 1 273 ? 1.989 2.862 0.506 1.00 98.06 273 SER A CA 1
ATOM 2060 C C . SER A 1 273 ? 0.820 2.985 1.488 1.00 98.06 273 SER A C 1
ATOM 2062 O O . SER A 1 273 ? 1.038 3.039 2.698 1.00 98.06 273 SER A O 1
ATOM 2064 N N . ASN A 1 274 ? -0.427 2.927 1.007 1.00 97.31 274 ASN A N 1
ATOM 2065 C CA . ASN A 1 274 ? -1.613 2.895 1.865 1.00 97.31 274 ASN A CA 1
ATOM 2066 C C . ASN A 1 274 ? -1.633 1.648 2.764 1.00 97.31 274 ASN A C 1
ATOM 2068 O O . ASN A 1 274 ? -1.925 1.749 3.956 1.00 97.31 274 ASN A O 1
ATOM 2072 N N . ALA A 1 275 ? -1.282 0.477 2.220 1.00 97.38 275 ALA A N 1
ATOM 2073 C CA . ALA A 1 275 ? -1.201 -0.764 2.988 1.00 97.38 275 ALA A CA 1
ATOM 2074 C C . ALA A 1 275 ? -0.127 -0.710 4.086 1.00 97.38 275 ALA A C 1
ATOM 2076 O O . ALA A 1 275 ? -0.360 -1.218 5.179 1.00 97.38 275 ALA A O 1
ATOM 2077 N N . VAL A 1 276 ? 1.008 -0.049 3.838 1.00 97.06 276 VAL A N 1
ATOM 2078 C CA . VAL A 1 276 ? 2.050 0.179 4.855 1.00 97.06 276 VAL A CA 1
ATOM 2079 C C . VAL A 1 276 ? 1.581 1.179 5.917 1.00 97.06 276 VAL A C 1
ATOM 2081 O O . VAL A 1 276 ? 1.734 0.935 7.113 1.00 97.06 276 VAL A O 1
ATOM 2084 N N . ALA A 1 277 ? 0.976 2.294 5.505 1.00 97.06 277 ALA A N 1
ATOM 2085 C CA . ALA A 1 277 ? 0.597 3.377 6.409 1.00 97.06 277 ALA A CA 1
ATOM 2086 C C . ALA A 1 277 ? -0.560 3.015 7.346 1.00 97.06 277 ALA A C 1
ATOM 2088 O O . ALA A 1 277 ? -0.552 3.399 8.515 1.00 97.06 277 ALA A O 1
ATOM 2089 N N . LEU A 1 278 ? -1.548 2.258 6.861 1.00 96.00 278 LEU A N 1
ATOM 2090 C CA . LEU A 1 278 ? -2.751 1.917 7.620 1.00 96.00 278 LEU A CA 1
ATOM 2091 C C . LEU A 1 278 ? -2.466 1.267 8.993 1.00 96.00 278 LEU A C 1
ATOM 2093 O O . LEU A 1 278 ? -2.950 1.799 9.996 1.00 96.00 278 LEU A O 1
ATOM 2097 N N . PRO A 1 279 ? -1.697 0.164 9.098 1.00 94.81 279 PRO A N 1
ATOM 2098 C CA . PRO A 1 279 ? -1.373 -0.439 10.388 1.00 94.81 279 PRO A CA 1
ATOM 2099 C C . PRO A 1 279 ? -0.504 0.477 11.259 1.00 94.81 279 PRO A C 1
ATOM 2101 O O . PRO A 1 279 ? -0.696 0.497 12.472 1.00 94.81 279 PRO A O 1
ATOM 2104 N N . LEU A 1 280 ? 0.405 1.268 10.675 1.00 95.00 280 LEU A N 1
ATOM 2105 C CA . LEU A 1 280 ? 1.264 2.192 11.425 1.00 95.00 280 LEU A CA 1
ATOM 2106 C C . LEU A 1 280 ? 0.448 3.300 12.096 1.00 95.00 280 LEU A C 1
ATOM 2108 O O . LEU A 1 280 ? 0.562 3.508 13.304 1.00 95.00 280 LEU A O 1
ATOM 2112 N N . ILE A 1 281 ? -0.421 3.962 11.331 1.00 94.62 281 ILE A N 1
ATOM 2113 C CA . ILE A 1 281 ? -1.309 5.020 11.822 1.00 94.62 281 ILE A CA 1
ATOM 2114 C C . ILE A 1 281 ? -2.288 4.453 12.852 1.00 94.62 281 ILE A C 1
ATOM 2116 O O . ILE A 1 281 ? -2.513 5.065 13.896 1.00 94.62 281 ILE A O 1
ATOM 2120 N N . TYR A 1 282 ? -2.840 3.264 12.593 1.00 92.25 282 TYR A N 1
ATOM 2121 C CA . TYR A 1 282 ? -3.721 2.581 13.535 1.00 92.25 282 TYR A CA 1
ATOM 2122 C C . TYR A 1 282 ? -3.016 2.317 14.875 1.00 92.25 282 TYR A C 1
ATOM 2124 O O . TYR A 1 282 ? -3.507 2.733 15.925 1.00 92.25 282 TYR A O 1
ATOM 2132 N N . LEU A 1 283 ? -1.829 1.701 14.853 1.00 91.44 283 LEU A N 1
ATOM 2133 C CA . LEU A 1 283 ? -1.041 1.420 16.059 1.00 91.44 283 LEU A CA 1
ATOM 2134 C C . LEU A 1 283 ? -0.603 2.699 16.784 1.00 91.44 283 LEU A C 1
ATOM 2136 O O . LEU A 1 283 ? -0.593 2.738 18.017 1.00 91.44 283 LEU A O 1
ATOM 2140 N N . TRP A 1 284 ? -0.268 3.754 16.041 1.00 92.12 284 TRP A N 1
ATOM 2141 C CA . TRP A 1 284 ? 0.074 5.053 16.612 1.00 92.12 284 TRP A CA 1
ATOM 2142 C C . TRP A 1 284 ? -1.119 5.690 17.335 1.00 92.12 284 TRP A C 1
ATOM 2144 O O . TRP A 1 284 ? -0.979 6.141 18.475 1.00 92.12 284 TRP A O 1
ATOM 2154 N N . GLY A 1 285 ? -2.311 5.627 16.734 1.00 89.12 285 GLY A N 1
ATOM 2155 C CA . GLY A 1 285 ? -3.561 6.043 17.367 1.00 89.12 285 GLY A CA 1
ATOM 2156 C C . GLY A 1 285 ? -3.844 5.271 18.658 1.00 89.12 285 GLY A C 1
ATOM 2157 O O . GLY A 1 285 ? -4.144 5.883 19.685 1.00 89.12 285 GLY A O 1
ATOM 2158 N N . LEU A 1 286 ? -3.659 3.945 18.649 1.00 87.44 286 LEU A N 1
ATOM 2159 C CA . LEU A 1 286 ? -3.831 3.108 19.843 1.00 87.44 286 LEU A CA 1
ATOM 2160 C C . LEU A 1 286 ? -2.898 3.519 20.990 1.00 87.44 286 LEU A C 1
ATOM 2162 O O . LEU A 1 286 ? -3.317 3.510 22.147 1.00 87.44 286 LEU A O 1
ATOM 2166 N N . ARG A 1 287 ? -1.646 3.883 20.684 1.00 86.94 287 ARG A N 1
ATOM 2167 C CA . ARG A 1 287 ? -0.667 4.314 21.696 1.00 86.94 287 ARG A CA 1
ATOM 2168 C C . ARG A 1 287 ? -0.957 5.712 22.235 1.00 86.94 287 ARG A C 1
ATOM 2170 O O . ARG A 1 287 ? -0.734 5.958 23.418 1.00 86.94 287 ARG A O 1
ATOM 2177 N N . ARG A 1 288 ? -1.415 6.639 21.388 1.00 87.00 288 ARG A N 1
ATOM 2178 C CA . ARG A 1 288 ? -1.545 8.053 21.770 1.00 87.00 288 ARG A CA 1
ATOM 2179 C C . ARG A 1 288 ? -2.852 8.373 22.492 1.00 87.00 288 ARG A C 1
ATOM 2181 O O . ARG A 1 288 ? -2.843 9.222 23.385 1.00 87.00 288 ARG A O 1
ATOM 2188 N N . TYR A 1 289 ? -3.960 7.729 22.127 1.00 82.31 289 TYR A N 1
ATOM 2189 C CA . TYR A 1 289 ? -5.273 8.058 22.681 1.00 82.31 289 TYR A CA 1
ATOM 2190 C C . TYR A 1 289 ? -5.560 7.277 23.963 1.00 82.31 289 TYR A C 1
ATOM 2192 O O . TYR A 1 289 ? -5.820 6.077 23.942 1.00 82.31 289 TYR A O 1
ATOM 2200 N N . HIS A 1 290 ? -5.574 7.968 25.106 1.00 69.56 290 HIS A N 1
ATOM 2201 C CA . HIS A 1 290 ? -5.917 7.341 26.384 1.00 69.56 290 HIS A CA 1
ATOM 2202 C C . HIS A 1 290 ? -7.434 7.111 26.539 1.00 69.56 290 HIS A C 1
ATOM 2204 O O . HIS A 1 290 ? -7.842 6.164 27.208 1.00 69.56 290 HIS A O 1
ATOM 2210 N N . ASN A 1 291 ? -8.270 7.891 25.848 1.00 76.06 291 ASN A N 1
ATOM 2211 C CA . ASN A 1 291 ? -9.729 7.784 25.925 1.00 76.06 291 ASN A CA 1
ATOM 2212 C C . ASN A 1 291 ? -10.263 6.635 25.062 1.00 76.06 291 ASN A C 1
ATOM 2214 O O . ASN A 1 291 ? -10.118 6.662 23.839 1.00 76.06 291 ASN A O 1
ATOM 2218 N N . ARG A 1 292 ? -10.935 5.654 25.686 1.00 66.56 292 ARG A N 1
ATOM 2219 C CA . ARG A 1 292 ? -11.480 4.455 25.012 1.00 66.56 292 ARG A CA 1
ATOM 2220 C C . ARG A 1 292 ? -12.386 4.790 23.822 1.00 66.56 292 ARG A C 1
ATOM 2222 O O . ARG A 1 292 ? -12.251 4.155 22.782 1.00 66.56 292 ARG A O 1
ATOM 2229 N N . ALA A 1 293 ? -13.202 5.840 23.932 1.00 67.56 293 ALA A N 1
ATOM 2230 C CA . ALA A 1 293 ? -14.090 6.292 22.858 1.00 67.56 293 ALA A CA 1
ATOM 2231 C C . ALA A 1 293 ? -13.348 6.753 21.585 1.00 67.56 293 ALA A C 1
ATOM 2233 O O . ALA A 1 293 ? -13.883 6.649 20.487 1.00 67.56 293 ALA A O 1
ATOM 2234 N N . GLN A 1 294 ? -12.104 7.233 21.708 1.00 66.12 294 GLN A N 1
ATOM 2235 C CA . GLN A 1 294 ? -11.295 7.699 20.571 1.00 66.12 294 GLN A CA 1
ATOM 2236 C C . GLN A 1 294 ? -10.354 6.617 20.016 1.00 66.12 294 GLN A C 1
ATOM 2238 O O . GLN A 1 294 ? -9.871 6.747 18.893 1.00 66.12 294 GLN A O 1
ATOM 2243 N N . ARG A 1 295 ? -10.103 5.533 20.767 1.00 63.66 295 ARG A N 1
ATOM 2244 C CA . ARG A 1 295 ? -9.147 4.468 20.395 1.00 63.66 295 ARG A CA 1
ATOM 2245 C C . ARG A 1 295 ? -9.571 3.642 19.177 1.00 63.66 295 ARG A C 1
ATOM 2247 O O . ARG A 1 295 ? -8.719 3.006 18.565 1.00 63.66 295 ARG A O 1
ATOM 2254 N N . PHE A 1 296 ? -10.855 3.646 18.818 1.00 64.19 296 PHE A N 1
ATOM 2255 C CA . PHE A 1 296 ? -11.403 2.785 17.764 1.00 64.19 296 PHE A CA 1
ATOM 2256 C C . PHE A 1 296 ? -11.949 3.542 16.554 1.00 64.19 296 PHE A C 1
ATOM 2258 O O . PHE A 1 296 ? -12.740 2.983 15.793 1.00 64.19 296 PHE A O 1
ATOM 2265 N N . ASP A 1 297 ? -11.510 4.783 16.317 1.00 82.75 297 ASP A N 1
ATOM 2266 C CA . ASP A 1 297 ? -11.872 5.479 15.080 1.00 82.75 297 ASP A CA 1
ATOM 2267 C C . ASP A 1 297 ? -11.072 4.942 13.876 1.00 82.75 297 ASP A C 1
ATOM 2269 O O . ASP A 1 297 ? -10.162 5.572 13.329 1.00 82.75 297 ASP A O 1
ATOM 2273 N N . VAL A 1 298 ? -11.435 3.732 13.442 1.00 85.31 298 VAL A N 1
ATOM 2274 C CA . VAL A 1 298 ? -10.882 3.074 12.253 1.00 85.31 298 VAL A CA 1
ATOM 2275 C C . VAL A 1 298 ? -11.132 3.927 11.008 1.00 85.31 298 VAL A C 1
ATOM 2277 O O . VAL A 1 298 ? -10.307 3.927 10.093 1.00 85.31 298 VAL A O 1
ATOM 2280 N N . SER A 1 299 ? -12.231 4.690 10.974 1.00 88.75 299 SER A N 1
ATOM 2281 C CA . SER A 1 299 ? -12.557 5.556 9.838 1.00 88.75 299 SER A CA 1
ATOM 2282 C C . SER A 1 299 ? -11.488 6.629 9.634 1.00 88.75 299 SER A C 1
ATOM 2284 O O . SER A 1 299 ? -11.018 6.820 8.511 1.00 88.75 299 SER A O 1
ATOM 2286 N N . ARG A 1 300 ? -11.009 7.229 10.730 1.00 88.81 300 ARG A N 1
ATOM 2287 C CA . ARG A 1 300 ? -9.933 8.220 10.699 1.00 88.81 300 ARG A CA 1
ATOM 2288 C C . ARG A 1 300 ? -8.609 7.625 10.233 1.00 88.81 300 ARG A C 1
ATOM 2290 O O . ARG A 1 300 ? -7.970 8.194 9.356 1.00 88.81 300 ARG A O 1
ATOM 2297 N N . SER A 1 301 ? -8.229 6.454 10.749 1.00 91.44 301 SER A N 1
ATOM 2298 C CA . SER A 1 301 ? -6.983 5.791 10.327 1.00 91.44 301 SER A CA 1
ATOM 2299 C C . SER A 1 301 ? -6.970 5.451 8.831 1.00 91.44 301 SER A C 1
ATOM 2301 O O . SER A 1 301 ? -5.960 5.650 8.162 1.00 91.44 301 SER A O 1
ATOM 2303 N N . ARG A 1 302 ? -8.111 5.011 8.274 1.00 92.81 302 ARG A N 1
ATOM 2304 C CA . ARG A 1 302 ? -8.247 4.737 6.834 1.00 92.81 302 ARG A CA 1
ATOM 2305 C C . ARG A 1 302 ? -8.072 5.988 5.999 1.00 92.81 302 ARG A C 1
ATOM 2307 O O . ARG A 1 302 ? -7.410 5.924 4.969 1.00 92.81 302 ARG A O 1
ATOM 2314 N N . ARG A 1 303 ? -8.649 7.098 6.454 1.00 92.88 303 ARG A N 1
ATOM 2315 C CA . ARG A 1 303 ? -8.542 8.381 5.774 1.00 92.88 303 ARG A CA 1
ATOM 2316 C C . ARG A 1 303 ? -7.099 8.893 5.751 1.00 92.88 303 ARG A C 1
ATOM 2318 O O . ARG A 1 303 ? -6.576 9.194 4.684 1.00 92.88 303 ARG A O 1
ATOM 2325 N N . GLN A 1 304 ? -6.426 8.895 6.897 1.00 94.31 304 GLN A N 1
ATOM 2326 C CA . GLN A 1 304 ? -5.027 9.320 6.972 1.00 94.31 304 GLN A CA 1
ATOM 2327 C C . GLN A 1 304 ? -4.108 8.408 6.145 1.00 94.31 304 GLN A C 1
ATOM 2329 O O . GLN A 1 304 ? -3.192 8.883 5.482 1.00 94.31 304 GLN A O 1
ATOM 2334 N N . ALA A 1 305 ? -4.386 7.100 6.099 1.00 95.81 305 ALA A N 1
ATOM 2335 C CA . ALA A 1 305 ? -3.652 6.176 5.234 1.00 95.81 305 ALA A CA 1
ATOM 2336 C C . ALA A 1 305 ? -3.910 6.420 3.736 1.00 95.81 305 ALA A C 1
ATOM 2338 O O . ALA A 1 305 ? -3.002 6.252 2.925 1.00 95.81 305 ALA A O 1
ATOM 2339 N N . THR A 1 306 ? -5.128 6.819 3.341 1.00 95.62 306 THR A N 1
ATOM 2340 C CA . THR A 1 306 ? -5.402 7.252 1.959 1.00 95.62 306 THR A CA 1
ATOM 2341 C C . THR A 1 306 ? -4.698 8.552 1.605 1.00 95.62 306 THR A C 1
ATOM 2343 O O . THR A 1 306 ? -4.151 8.633 0.513 1.00 95.62 306 THR A O 1
ATOM 2346 N N . GLU A 1 307 ? -4.646 9.523 2.516 1.00 95.44 307 GLU A N 1
ATOM 2347 C CA . GLU A 1 307 ? -3.915 10.780 2.308 1.00 95.44 307 GLU A CA 1
ATOM 2348 C C . GLU A 1 307 ? -2.409 10.524 2.184 1.00 95.44 307 GLU A C 1
ATOM 2350 O O . GLU A 1 307 ? -1.777 11.033 1.263 1.00 95.44 307 GLU A O 1
ATOM 2355 N N . PHE A 1 308 ? -1.849 9.649 3.025 1.00 96.44 308 PHE A N 1
ATOM 2356 C CA . PHE A 1 308 ? -0.454 9.224 2.909 1.00 96.44 308 PHE A CA 1
ATOM 2357 C C . PHE A 1 308 ? -0.173 8.502 1.587 1.00 96.44 308 PHE A C 1
ATOM 2359 O O . PHE A 1 308 ? 0.816 8.789 0.920 1.00 96.44 308 PHE A O 1
ATOM 2366 N N . GLY A 1 309 ? -1.043 7.574 1.177 1.00 96.69 309 GLY A N 1
ATOM 2367 C CA . GLY A 1 309 ? -0.859 6.888 -0.099 1.00 96.69 309 GLY A CA 1
ATOM 2368 C C . GLY A 1 309 ? -0.929 7.846 -1.289 1.00 96.69 309 GLY A C 1
ATOM 2369 O O . GLY A 1 309 ? -0.148 7.726 -2.232 1.00 96.69 309 GLY A O 1
ATOM 2370 N N . LEU A 1 310 ? -1.841 8.823 -1.232 1.00 96.62 310 LEU A N 1
ATOM 2371 C CA . LEU A 1 310 ? -1.985 9.858 -2.255 1.00 96.62 310 LEU A CA 1
ATOM 2372 C C . LEU A 1 310 ? -0.747 10.757 -2.307 1.00 96.62 310 LEU A C 1
ATOM 2374 O O . LEU A 1 310 ? -0.259 11.043 -3.394 1.00 96.62 310 LEU A O 1
ATOM 2378 N N . PHE A 1 311 ? -0.212 11.142 -1.146 1.00 97.12 311 PHE A N 1
ATOM 2379 C CA . PHE A 1 311 ? 1.039 11.886 -1.033 1.00 97.12 311 PHE A CA 1
ATOM 2380 C C . PHE A 1 311 ? 2.187 11.175 -1.755 1.00 97.12 311 PHE A C 1
ATOM 2382 O O . PHE A 1 311 ? 2.823 11.764 -2.622 1.00 97.12 311 PHE A O 1
ATOM 2389 N N . VAL A 1 312 ? 2.417 9.893 -1.449 1.00 97.75 312 VAL A N 1
ATOM 2390 C CA . VAL A 1 312 ? 3.506 9.113 -2.061 1.00 97.75 312 VAL A CA 1
ATOM 2391 C C . VAL A 1 312 ? 3.323 8.994 -3.577 1.00 97.75 312 VAL A C 1
ATOM 2393 O O . VAL A 1 312 ? 4.284 9.174 -4.324 1.00 97.75 312 VAL A O 1
ATOM 2396 N N . ALA A 1 313 ? 2.098 8.735 -4.045 1.00 97.12 313 ALA A N 1
ATOM 2397 C CA . ALA A 1 313 ? 1.807 8.651 -5.473 1.00 97.12 313 ALA A CA 1
ATOM 2398 C C . ALA A 1 313 ? 2.032 9.992 -6.196 1.00 97.12 313 ALA A C 1
ATOM 2400 O O . ALA A 1 313 ? 2.659 10.010 -7.250 1.00 97.12 313 ALA A O 1
ATOM 2401 N N . LEU A 1 314 ? 1.587 11.115 -5.620 1.00 96.38 314 LEU A N 1
ATOM 2402 C CA . LEU A 1 314 ? 1.788 12.449 -6.196 1.00 96.38 314 LEU A CA 1
ATOM 2403 C C . LEU A 1 314 ? 3.263 12.867 -6.198 1.00 96.38 314 LEU A C 1
ATOM 2405 O O . LEU A 1 314 ? 3.729 13.416 -7.192 1.00 96.38 314 LEU A O 1
ATOM 2409 N N . CYS A 1 315 ? 4.022 12.544 -5.147 1.00 96.50 315 CYS A N 1
ATOM 2410 C CA . CYS A 1 315 ? 5.473 12.736 -5.143 1.00 96.50 315 CYS A CA 1
ATOM 2411 C C . CYS A 1 315 ? 6.146 11.965 -6.286 1.00 96.50 315 CYS A C 1
ATOM 2413 O O . CYS A 1 315 ? 7.021 12.507 -6.952 1.00 96.50 315 CYS A O 1
ATOM 2415 N N . ALA A 1 316 ? 5.720 10.726 -6.553 1.00 94.81 316 ALA A N 1
ATOM 2416 C CA . ALA A 1 316 ? 6.242 9.952 -7.676 1.00 94.81 316 ALA A CA 1
ATOM 2417 C C . ALA A 1 316 ? 5.855 10.563 -9.034 1.00 94.81 316 ALA A C 1
ATOM 2419 O O . ALA A 1 316 ? 6.696 10.626 -9.926 1.00 94.81 316 ALA A O 1
ATOM 2420 N N . VAL A 1 317 ? 4.626 11.071 -9.185 1.00 93.19 317 VAL A N 1
ATOM 2421 C CA . VAL A 1 317 ? 4.201 11.810 -10.390 1.00 93.19 317 VAL A CA 1
ATOM 2422 C C . VAL A 1 317 ? 5.099 13.029 -10.614 1.00 93.19 317 VAL A C 1
ATOM 2424 O O . VAL A 1 317 ? 5.649 13.193 -11.700 1.00 93.19 317 VAL A O 1
ATOM 2427 N N . PHE A 1 318 ? 5.312 13.851 -9.584 1.00 93.81 318 PHE A N 1
ATOM 2428 C CA . PHE A 1 318 ? 6.182 15.026 -9.677 1.00 93.81 318 PHE A CA 1
ATOM 2429 C C . PHE A 1 318 ? 7.644 14.660 -9.935 1.00 93.81 318 PHE A C 1
ATOM 2431 O O . PHE A 1 318 ? 8.316 15.375 -10.676 1.00 93.81 318 PHE A O 1
ATOM 2438 N N . ALA A 1 319 ? 8.129 13.542 -9.387 1.00 91.56 319 ALA A N 1
ATOM 2439 C CA . ALA A 1 319 ? 9.475 13.044 -9.659 1.00 91.56 319 ALA A CA 1
ATOM 2440 C C . ALA A 1 319 ? 9.648 12.700 -11.142 1.00 91.56 319 ALA A C 1
ATOM 2442 O O . ALA A 1 319 ? 10.620 13.122 -11.760 1.00 91.56 319 ALA A O 1
ATOM 2443 N N . VAL A 1 320 ? 8.681 11.992 -11.734 1.00 89.25 320 VAL A N 1
ATOM 2444 C CA . VAL A 1 320 ? 8.717 11.632 -13.160 1.00 89.25 320 VAL A CA 1
ATOM 2445 C C . VAL A 1 320 ? 8.590 12.867 -14.057 1.00 89.25 320 VAL A C 1
ATOM 2447 O O . VAL A 1 320 ? 9.213 12.923 -15.113 1.00 89.25 320 VAL A O 1
ATOM 2450 N N . MET A 1 321 ? 7.830 13.880 -13.633 1.00 90.12 321 MET A N 1
ATOM 2451 C CA . MET A 1 321 ? 7.754 15.167 -14.337 1.00 90.12 321 MET A CA 1
ATOM 2452 C C . MET A 1 321 ? 8.999 16.046 -14.138 1.00 90.12 321 MET A C 1
ATOM 2454 O O . MET A 1 321 ? 9.086 17.099 -14.761 1.00 90.12 321 MET A O 1
ATOM 2458 N N . ASN A 1 322 ? 9.948 15.628 -13.294 1.00 91.00 322 ASN A N 1
ATOM 2459 C CA . ASN A 1 322 ? 11.121 16.403 -12.893 1.00 91.00 322 ASN A CA 1
ATOM 2460 C C . ASN A 1 322 ? 10.771 17.763 -12.244 1.00 91.00 322 ASN A C 1
ATOM 2462 O O . ASN A 1 322 ? 11.476 18.750 -12.421 1.00 91.00 322 ASN A O 1
ATOM 2466 N N . ILE A 1 323 ? 9.655 17.812 -11.506 1.00 93.38 323 ILE A N 1
ATOM 2467 C CA . ILE A 1 323 ? 9.157 18.998 -10.775 1.00 93.38 323 ILE A CA 1
ATOM 2468 C C . ILE A 1 323 ? 9.306 18.799 -9.252 1.00 93.38 323 ILE A C 1
ATOM 2470 O O . ILE A 1 323 ? 8.948 19.665 -8.459 1.00 93.38 323 ILE A O 1
ATOM 2474 N N . LEU A 1 324 ? 9.823 17.648 -8.802 1.00 93.69 324 LEU A N 1
ATOM 2475 C CA . LEU A 1 324 ? 9.930 17.325 -7.378 1.00 93.69 324 LEU A CA 1
ATOM 2476 C C . LEU A 1 324 ? 11.053 18.117 -6.690 1.00 93.69 324 LEU A C 1
ATOM 2478 O O . LEU A 1 324 ? 12.159 17.626 -6.485 1.00 93.69 324 LEU A O 1
ATOM 2482 N N . GLU A 1 325 ? 10.731 19.333 -6.271 1.00 96.25 325 GLU A N 1
ATOM 2483 C CA . GLU A 1 325 ? 11.573 20.161 -5.407 1.00 96.25 325 GLU A CA 1
ATOM 2484 C C . GLU A 1 325 ? 11.092 20.113 -3.951 1.00 96.25 325 GLU A C 1
ATOM 2486 O O . GLU A 1 325 ? 9.911 19.874 -3.681 1.00 96.25 325 GLU A O 1
ATOM 2491 N N . ILE A 1 326 ? 11.969 20.431 -2.990 1.00 96.69 326 ILE A N 1
ATOM 2492 C CA . ILE A 1 326 ? 11.614 20.506 -1.557 1.00 96.69 326 ILE A CA 1
ATOM 2493 C C . ILE A 1 326 ? 10.398 21.422 -1.338 1.00 96.69 326 ILE A C 1
ATOM 2495 O O . ILE A 1 326 ? 9.504 21.093 -0.558 1.00 96.69 326 ILE A O 1
ATOM 2499 N N . VAL A 1 327 ? 10.330 22.540 -2.070 1.00 96.62 327 VAL A N 1
ATOM 2500 C CA . VAL A 1 327 ? 9.208 23.488 -2.012 1.00 96.62 327 VAL A CA 1
ATOM 2501 C C . VAL A 1 327 ? 7.895 22.814 -2.419 1.00 96.62 327 VAL A C 1
ATOM 2503 O O . VAL A 1 327 ? 6.895 22.947 -1.712 1.00 96.62 327 VAL A O 1
ATOM 2506 N N . THR A 1 328 ? 7.894 22.031 -3.502 1.00 95.06 328 THR A N 1
ATOM 2507 C CA . THR A 1 328 ? 6.697 21.305 -3.963 1.00 95.06 328 THR A CA 1
ATOM 2508 C C . THR A 1 328 ? 6.247 20.234 -2.972 1.00 95.06 328 THR A C 1
ATOM 2510 O O . THR A 1 328 ? 5.047 20.065 -2.758 1.00 95.06 328 THR A O 1
ATOM 2513 N N . VAL A 1 329 ? 7.187 19.569 -2.291 1.00 95.56 329 VAL A N 1
ATOM 2514 C CA . VAL A 1 329 ? 6.881 18.590 -1.239 1.00 95.56 329 VAL A CA 1
ATOM 2515 C C . VAL A 1 329 ? 6.218 19.267 -0.038 1.00 95.56 329 VAL A C 1
ATOM 2517 O O . VAL A 1 329 ? 5.192 18.785 0.445 1.00 95.56 329 VAL A O 1
ATOM 2520 N N . ILE A 1 330 ? 6.754 20.401 0.426 1.00 96.12 330 ILE A N 1
ATOM 2521 C CA . ILE A 1 330 ? 6.167 21.175 1.533 1.00 96.12 330 ILE A CA 1
ATOM 2522 C C . ILE A 1 330 ? 4.762 21.659 1.162 1.00 96.12 330 ILE A C 1
ATOM 2524 O O . ILE A 1 330 ? 3.830 21.515 1.957 1.00 96.12 330 ILE A O 1
ATOM 2528 N N . LEU A 1 331 ? 4.590 22.186 -0.053 1.00 95.31 331 LEU A N 1
ATOM 2529 C CA . LEU A 1 331 ? 3.293 22.637 -0.550 1.00 95.31 331 LEU A CA 1
ATOM 2530 C C . LEU A 1 331 ? 2.282 21.484 -0.603 1.00 95.31 331 LEU A C 1
ATOM 2532 O O . LEU A 1 331 ? 1.141 21.643 -0.172 1.00 95.31 331 LEU A O 1
ATOM 2536 N N . LEU A 1 332 ? 2.705 20.306 -1.064 1.00 93.75 332 LEU A N 1
ATOM 2537 C CA . LEU A 1 332 ? 1.855 19.121 -1.115 1.00 93.75 332 LEU A CA 1
ATOM 2538 C C . LEU A 1 332 ? 1.413 18.675 0.288 1.00 93.75 332 LEU A C 1
ATOM 2540 O O . LEU A 1 332 ? 0.234 18.383 0.496 1.00 93.75 332 LEU A O 1
ATOM 2544 N N . ILE A 1 333 ? 2.322 18.685 1.269 1.00 94.75 333 ILE A N 1
ATOM 2545 C CA . ILE A 1 333 ? 1.989 18.417 2.677 1.00 94.75 333 ILE A CA 1
ATOM 2546 C C . ILE A 1 333 ? 0.964 19.437 3.189 1.00 94.75 333 ILE A C 1
ATOM 2548 O O . ILE A 1 333 ? -0.016 19.049 3.826 1.00 94.75 333 ILE A O 1
ATOM 2552 N N . ALA A 1 334 ? 1.155 20.727 2.892 1.00 94.44 334 ALA A N 1
ATOM 2553 C CA . ALA A 1 334 ? 0.242 21.787 3.312 1.00 94.44 334 ALA A CA 1
ATOM 2554 C C . ALA A 1 334 ? -1.163 21.618 2.707 1.00 94.44 334 ALA A C 1
ATOM 2556 O O . ALA A 1 334 ? -2.153 21.722 3.430 1.00 94.44 334 ALA A O 1
ATOM 2557 N N . ILE A 1 335 ? -1.261 21.292 1.412 1.00 94.44 335 ILE A N 1
ATOM 2558 C CA . ILE A 1 335 ? -2.536 21.028 0.725 1.00 94.44 335 ILE A CA 1
ATOM 2559 C C . ILE A 1 335 ? -3.263 19.843 1.369 1.00 94.44 335 ILE A C 1
ATOM 2561 O O . ILE A 1 335 ? -4.459 19.930 1.657 1.00 94.44 335 ILE A O 1
ATOM 2565 N N . LEU A 1 336 ? -2.554 18.745 1.641 1.00 91.81 336 LEU A N 1
ATOM 2566 C CA . LEU A 1 336 ? -3.152 17.570 2.275 1.00 91.81 336 LEU A CA 1
ATOM 2567 C C . LEU A 1 336 ? -3.601 17.867 3.709 1.00 91.81 336 LEU A C 1
ATOM 2569 O O . LEU A 1 336 ? -4.725 17.522 4.076 1.00 91.81 336 LEU A O 1
ATOM 2573 N N . ALA A 1 337 ? -2.791 18.582 4.491 1.00 91.38 337 ALA A N 1
ATOM 2574 C CA . ALA A 1 337 ? -3.165 19.017 5.834 1.00 91.38 337 ALA A CA 1
ATOM 2575 C C . ALA A 1 337 ? -4.405 19.930 5.821 1.00 91.38 337 ALA A C 1
ATOM 2577 O O . ALA A 1 337 ? -5.307 19.763 6.644 1.00 91.38 337 ALA A O 1
ATOM 2578 N N . LEU A 1 338 ? -4.492 20.854 4.859 1.00 93.25 338 LEU A N 1
ATOM 2579 C CA . LEU A 1 338 ? -5.663 21.711 4.680 1.00 93.25 338 LEU A CA 1
ATOM 2580 C C . LEU A 1 338 ? -6.904 20.883 4.316 1.00 93.25 338 LEU A C 1
ATOM 2582 O O . LEU A 1 338 ? -7.975 21.104 4.880 1.00 93.25 338 LEU A O 1
ATOM 2586 N N . SER A 1 339 ? -6.760 19.884 3.440 1.00 92.06 339 SER A N 1
ATOM 2587 C CA . SER A 1 339 ? -7.853 18.971 3.083 1.00 92.06 339 SER A CA 1
ATOM 2588 C C . SER A 1 339 ? -8.369 18.163 4.290 1.00 92.06 339 SER A C 1
ATOM 2590 O O . SER A 1 339 ? -9.582 17.965 4.442 1.00 92.06 339 SER A O 1
ATOM 2592 N N . GLU A 1 340 ? -7.478 17.766 5.211 1.00 91.56 340 GLU A N 1
ATOM 2593 C CA . GLU A 1 340 ? -7.840 17.152 6.497 1.00 91.56 340 GLU A CA 1
ATOM 2594 C C . GLU A 1 340 ? -8.684 18.116 7.336 1.00 91.56 340 GLU A C 1
ATOM 2596 O O . GLU A 1 340 ? -9.800 17.762 7.734 1.00 91.56 340 GLU A O 1
ATOM 2601 N N . MET A 1 341 ? -8.211 19.353 7.517 1.00 91.44 341 MET A N 1
ATOM 2602 C CA . MET A 1 341 ? -8.901 20.386 8.299 1.00 91.44 341 MET A CA 1
ATOM 2603 C C . MET A 1 341 ? -10.282 20.737 7.741 1.00 91.44 341 MET A C 1
ATOM 2605 O O . MET A 1 341 ? -11.246 20.823 8.503 1.00 91.44 341 MET A O 1
ATOM 2609 N N . VAL A 1 342 ? -10.413 20.882 6.420 1.00 91.50 342 VAL A N 1
ATOM 2610 C CA . VAL A 1 342 ? -11.692 21.206 5.768 1.00 91.50 342 VAL A CA 1
ATOM 2611 C C . VAL A 1 342 ? -12.726 20.111 6.017 1.00 91.50 342 VAL A C 1
ATOM 2613 O O . VAL A 1 342 ? -13.844 20.394 6.444 1.00 91.50 342 VAL A O 1
ATOM 2616 N N . MET A 1 343 ? -12.367 18.842 5.828 1.00 87.19 343 MET A N 1
ATOM 2617 C CA . MET A 1 343 ? -13.308 17.749 6.092 1.00 87.19 343 MET A CA 1
ATOM 2618 C C . MET A 1 343 ? -13.633 17.592 7.586 1.00 87.19 343 MET A C 1
ATOM 2620 O O . MET A 1 343 ? -14.760 17.224 7.924 1.00 87.19 343 MET A O 1
ATOM 2624 N N . LEU A 1 344 ? -12.682 17.866 8.490 1.00 86.75 344 LEU A N 1
ATOM 2625 C CA . LEU A 1 344 ? -12.960 17.883 9.931 1.00 86.75 344 LEU A CA 1
ATOM 2626 C C . LEU A 1 344 ? -13.956 18.995 10.290 1.00 86.75 344 LEU A C 1
ATOM 2628 O O . LEU A 1 344 ? -14.882 18.748 11.065 1.00 86.75 344 LEU A O 1
ATOM 2632 N N . SER A 1 345 ? -13.813 20.173 9.679 1.00 91.44 345 SER A N 1
ATOM 2633 C CA . SER A 1 345 ? -14.737 21.301 9.834 1.00 91.44 345 SER A CA 1
ATOM 2634 C C . SER A 1 345 ? -16.149 20.954 9.341 1.00 91.44 345 SER A C 1
ATOM 2636 O O . SER A 1 345 ? -17.124 21.081 10.086 1.00 91.44 345 SER A O 1
ATOM 2638 N N . LEU A 1 346 ? -16.267 20.386 8.134 1.00 89.31 346 LEU A N 1
ATOM 2639 C CA . LE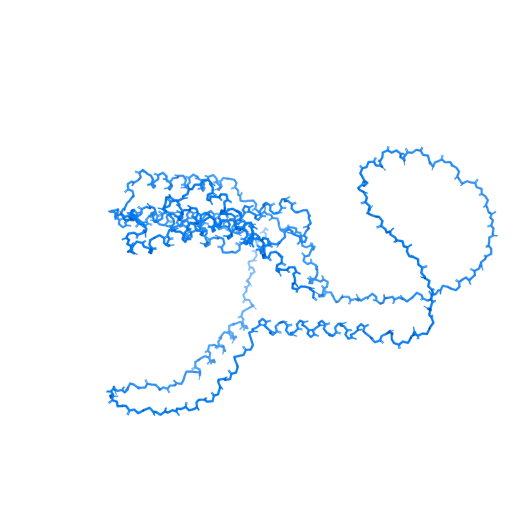U A 1 346 ? -17.555 19.979 7.552 1.00 89.31 346 LEU A CA 1
ATOM 2640 C C . LEU A 1 346 ? -18.279 18.918 8.395 1.00 89.31 346 LEU A C 1
ATOM 2642 O O . LEU A 1 346 ? -19.502 18.953 8.530 1.00 89.31 346 LEU A O 1
ATOM 2646 N N . LYS A 1 347 ? -17.537 17.993 9.018 1.00 87.12 347 LYS A N 1
ATOM 2647 C CA . LYS A 1 347 ? -18.112 16.971 9.909 1.00 87.12 347 LYS A CA 1
ATOM 2648 C C . LYS A 1 347 ? -18.671 17.565 11.211 1.00 87.12 347 LYS A C 1
ATOM 2650 O O . LYS A 1 347 ? -19.582 16.977 11.792 1.00 87.12 347 LYS A O 1
ATOM 2655 N N . GLY A 1 348 ? -18.141 18.702 11.667 1.00 82.69 348 GLY A N 1
ATOM 2656 C CA . GLY A 1 348 ? -18.625 19.425 12.847 1.00 82.69 348 GLY A CA 1
ATOM 2657 C C . GLY A 1 348 ? -19.918 20.205 12.598 1.00 82.69 348 GLY A C 1
ATOM 2658 O O . GLY A 1 348 ? -20.792 20.214 13.460 1.00 82.69 348 GLY A O 1
ATOM 2659 N N . SER A 1 349 ? -20.074 20.790 11.406 1.00 81.12 349 SER A N 1
ATOM 2660 C CA . SER A 1 349 ? -21.217 21.653 11.070 1.00 81.12 349 SER A CA 1
ATOM 2661 C C . SER A 1 349 ? -22.554 20.913 10.913 1.00 81.12 349 SER A C 1
ATOM 2663 O O . SER A 1 349 ? -23.601 21.532 11.033 1.00 81.12 349 SER A O 1
ATOM 2665 N N . GLY A 1 350 ? -22.557 19.601 10.655 1.00 74.88 350 GLY A N 1
ATOM 2666 C CA . GLY A 1 350 ? -23.788 18.820 10.436 1.00 74.88 350 GLY A CA 1
ATOM 2667 C C . GLY A 1 350 ? -24.512 18.347 11.705 1.00 74.88 350 GLY A C 1
ATOM 2668 O O . GLY A 1 350 ? -25.320 17.422 11.623 1.00 74.88 350 GLY A O 1
ATOM 2669 N N . ARG A 1 351 ? -24.163 18.884 12.882 1.00 65.44 351 ARG A N 1
ATOM 2670 C CA . ARG A 1 351 ? -24.720 18.488 14.193 1.00 65.44 351 ARG A CA 1
ATOM 2671 C C . ARG A 1 351 ? -25.472 19.603 14.935 1.00 65.44 351 ARG A C 1
ATOM 2673 O O . ARG A 1 351 ? -25.924 19.343 16.048 1.00 65.44 351 ARG A O 1
ATOM 2680 N N . SER A 1 352 ? -25.601 20.791 14.345 1.00 56.72 352 SER A N 1
ATOM 2681 C CA . SER A 1 352 ? -26.528 21.852 14.777 1.00 56.72 352 SER A CA 1
ATOM 2682 C C . SER A 1 352 ? -27.822 21.751 13.991 1.00 56.72 352 SER A C 1
ATOM 2684 O O . SER A 1 352 ? -28.893 21.841 14.621 1.00 56.72 352 SER A O 1
#

Sequence (352 aa):
MDEPTPTNLTTTRPRLRAAITRAIARRSEAVPPNAEAAPQQPGDQVSTIVAAPPAPPPPRRQDQFRRAASRAAERQRQDVAPGLERDSVAAESFGRMRTRARPRTRAHEMATLVAADADVQRADAGSLPSIALAAPASSVTARQRYTPVVVAALQPELASPPELRRPPLWLAAVVGTAWAGILAWLMIGSLGPQTSQTPRLIFGLAVSGLGLLTWAPLQWATRLPVLTWRGTVGWGIVLWTLAFVPPPTQALVAGLPDIPVYLLFFGGLFLASNAVALPLIYLWGLRRYHNRAQRFDVSRSRRQATEFGLFVALCAVFAVMNILEIVTVILLIAILALSEMVMLSLKGSGRS

Radius of gyration: 34.64 Å; Cα contacts (8 Å, |Δi|>4): 172; chains: 1; bounding box: 70×82×118 Å

pLDDT: mean 76.11, std 19.77, range [38.59, 98.38]

Foldseek 3Di:
DDDDDDDDPDPPPPVVVVVVVVVVVVVVVPDDPDDDDDDDDDDDDDDPPPDDDDDDPDDDPVVVVVVVVVVVVVVVVVVPPPPPPPDPDDDDDDDDDDDDDDDDDDDDPDDPDDDPDPDDDDDDDDDDDDPPPPDDPPPPVPPPPDDVVVVVVVCVLVPDDPPQPDDDVVLVVVLVVLVVVLVCCQVPVPQEQPDDPVVLVVSLCSLLVSLQSPQVSVCVRLVPPCLSVLQSQLSSQQSSLSRHPDDDPDQPPPDDPCVVSLCSNLSSQLSNQLSVQLSVLLVVLCVPDPDSVRNPPSVVSSLVSNLRSVLRSVLVVCVSNVNNDPVVSVVSVVVSVVVVVVVVVVVVVVPD

Secondary structure (DSSP, 8-state):
-PPPPP-----S-HHHHHHHHHHHHHHHTTS-------------------PPPPPPPPPPHHHHHHHHHHHHHHHHHHHHSTT-SS---------------------S--SS-SSS-SS----------------------------HHHHHHHGGGGSPPP---PPPHHHHHHHHHHHHHHHHHHHHS--STT--HHHHHHHHHHHHHHHHHHHHHHHHHHT-TTHHHHHHHHHHHHHHHHHHSPPPSS-TTT-GGGHHHHHHHHHHHHHHHHHHHHHHHHHHHHHH--SGGGTT-HHHHHHHHHHHHHHHHHHHHHHHTT---HHHHHHHHHHHHHHHHHHHHHHHHTT-